Protein AF-A0A534QKQ9-F1 (afdb_monomer_lite)

Sequence (298 aa):
MGYVEAWFTVADTRFLVRFHDLRRNDETFIMARKPSPPASAGEEAFWDTLWGDAERDGDAIRSLEAAVTRNPHDGRSWFLLGMMHLYRFGRAGTGFRDASEFAKGEAAAASSALDAATPLLPDDTRIPGFRAAATYVDGVAHQDAPRIALGLQQLADAVPLNPLFNSFDFLGVVPPVAPPASPLMAQAVALVDGALTPPNVNCVTELPELCANAGMAPHNTEGALLLLRAPHRRADVLRSQQPPRGELALPRPGTGPRGDRRPARRPLSGRRPRRRSAHRRHGRRGVCLLPSQAVSGA

Foldseek 3Di:
DDWDWDWDDDDPFIWTDIADQFPDDDPPDTDGDDQDPLLLQLVVLLVCCVVVVDVSLVVNLVSLVVRCVVPVLPLVSLQSNLVSLVVVLVVQPLFLQRGDPSSLVSLVRSLVSLVSNPVSCVPPLLSLLSNLLSQLSNCNNVVPPVSVVSSVVSLVVSCVSQLQRSLLSLLVRDVSPDDCPDPSVVVSVVSNVVCCDPPNQVCCVVVVQVQNCNHDDHCNVVVVCVSVVDCVVVVVVVVVPPDPDDDDDDDDYDDDDDDDDDDYDDDDDDDDDDDDDDDDDDDDDDDDTDTDDDDDDD

pLDDT: mean 74.21, std 25.83, range [24.61, 98.81]

Radius of gyration: 25.18 Å; chains: 1; bounding box: 66×66×69 Å

Structure (mmCIF, N/CA/C/O backbone):
data_AF-A0A534QKQ9-F1
#
_entry.id   AF-A0A534QKQ9-F1
#
loop_
_atom_site.group_PDB
_atom_site.id
_atom_site.type_symbol
_atom_site.label_atom_id
_atom_site.label_alt_id
_atom_site.label_comp_id
_atom_site.label_asym_id
_atom_site.label_entity_id
_atom_site.label_seq_id
_atom_site.pdbx_PDB_ins_code
_atom_site.Cartn_x
_atom_site.Cartn_y
_atom_site.Cartn_z
_atom_site.occupancy
_atom_site.B_iso_or_equiv
_atom_site.auth_seq_id
_atom_site.auth_comp_id
_atom_site.auth_asym_id
_atom_site.auth_atom_id
_atom_site.pdbx_PDB_model_num
ATOM 1 N N . MET A 1 1 ? 17.363 -8.458 -1.024 1.00 51.66 1 MET A N 1
ATOM 2 C CA . MET A 1 1 ? 17.061 -8.013 -2.406 1.00 51.66 1 MET A CA 1
ATOM 3 C C . MET A 1 1 ? 17.539 -6.575 -2.583 1.00 51.66 1 MET A C 1
ATOM 5 O O . MET A 1 1 ? 17.455 -5.819 -1.628 1.00 51.66 1 MET A O 1
ATOM 9 N N . GLY A 1 2 ? 18.041 -6.189 -3.760 1.00 57.38 2 GLY A N 1
ATOM 10 C CA . GLY A 1 2 ? 18.372 -4.789 -4.062 1.00 57.38 2 GLY A CA 1
ATOM 11 C C . GLY A 1 2 ? 17.317 -4.159 -4.970 1.00 57.38 2 GLY A C 1
ATOM 12 O O . GLY A 1 2 ? 16.739 -4.843 -5.813 1.00 57.38 2 GLY A O 1
ATOM 13 N N . TYR A 1 3 ? 17.074 -2.867 -4.792 1.00 65.94 3 TYR A N 1
ATOM 14 C CA . TYR A 1 3 ? 16.344 -2.023 -5.730 1.00 65.94 3 TYR A CA 1
ATOM 15 C C . TYR A 1 3 ? 17.348 -1.064 -6.352 1.00 65.94 3 TYR A C 1
ATOM 17 O O . TYR A 1 3 ? 18.176 -0.502 -5.638 1.00 65.94 3 TYR A O 1
ATOM 25 N N . VAL A 1 4 ? 17.286 -0.884 -7.667 1.00 70.06 4 VAL A N 1
ATOM 26 C CA . VAL A 1 4 ? 18.054 0.166 -8.338 1.00 70.06 4 VAL A CA 1
ATOM 27 C C . VAL A 1 4 ? 17.076 1.025 -9.110 1.00 70.06 4 VAL A C 1
ATOM 29 O O . VAL A 1 4 ? 16.406 0.529 -10.011 1.00 70.06 4 VAL A O 1
ATOM 32 N N . GLU A 1 5 ? 17.033 2.306 -8.770 1.00 72.44 5 GLU A N 1
ATOM 33 C CA . GLU A 1 5 ? 16.454 3.348 -9.606 1.00 72.44 5 GLU A CA 1
ATOM 34 C C . GLU A 1 5 ? 17.589 4.227 -10.111 1.00 72.44 5 GLU A C 1
ATOM 36 O O . GLU A 1 5 ? 18.386 4.730 -9.320 1.00 72.44 5 GLU A O 1
ATOM 41 N N . ALA A 1 6 ? 17.688 4.380 -11.427 1.00 76.25 6 ALA A N 1
ATOM 42 C CA . ALA A 1 6 ? 18.723 5.193 -12.035 1.00 76.25 6 ALA A CA 1
ATOM 43 C C . ALA A 1 6 ? 18.160 6.004 -13.197 1.00 76.25 6 ALA A C 1
ATOM 45 O O . ALA A 1 6 ? 17.440 5.488 -14.057 1.00 76.25 6 ALA A O 1
ATOM 46 N N . TRP A 1 7 ? 18.555 7.273 -13.248 1.00 78.62 7 TRP A N 1
ATOM 47 C CA . TRP A 1 7 ? 18.418 8.076 -14.451 1.00 78.62 7 TRP A CA 1
ATOM 48 C C . TRP A 1 7 ? 19.562 7.754 -15.404 1.00 78.62 7 TRP A C 1
ATOM 50 O O . TRP A 1 7 ? 20.730 7.795 -15.023 1.00 78.62 7 TRP A O 1
ATOM 60 N N . PHE A 1 8 ? 19.226 7.467 -16.654 1.00 82.25 8 PHE A N 1
ATOM 61 C CA . PHE A 1 8 ? 20.192 7.212 -17.711 1.00 82.25 8 PHE A CA 1
ATOM 62 C C . PHE A 1 8 ? 19.792 7.990 -18.961 1.00 82.25 8 PHE A C 1
ATOM 64 O O . PHE A 1 8 ? 18.652 7.899 -19.407 1.00 82.25 8 PHE A O 1
ATOM 71 N N . THR A 1 9 ? 20.713 8.761 -19.530 1.00 86.19 9 THR A N 1
ATOM 72 C CA . THR A 1 9 ? 20.445 9.573 -20.724 1.00 86.19 9 THR A CA 1
ATOM 73 C C . THR A 1 9 ? 21.105 8.936 -21.940 1.00 86.19 9 THR A C 1
ATOM 75 O O . THR A 1 9 ? 22.306 8.671 -21.923 1.00 86.19 9 THR A O 1
ATOM 78 N N . VAL A 1 10 ? 20.333 8.720 -23.008 1.00 88.50 10 VAL A N 1
ATOM 79 C CA . VAL A 1 10 ? 20.857 8.324 -24.324 1.00 88.50 10 VAL A CA 1
ATOM 80 C C . VAL A 1 10 ? 20.485 9.405 -25.321 1.00 88.50 10 VAL A C 1
ATOM 82 O O . VAL A 1 10 ? 19.301 9.634 -25.561 1.00 88.50 10 VAL A O 1
ATOM 85 N N . ALA A 1 11 ? 21.499 10.045 -25.906 1.00 91.69 11 ALA A N 1
ATOM 86 C CA . ALA A 1 11 ? 21.327 11.234 -26.737 1.00 91.69 11 ALA A CA 1
ATOM 87 C C . ALA A 1 11 ? 20.535 12.329 -25.991 1.00 91.69 11 ALA A C 1
ATOM 89 O O . ALA A 1 11 ? 20.999 12.817 -24.965 1.00 91.69 11 ALA A O 1
ATOM 90 N N . ASP A 1 12 ? 19.360 12.702 -26.490 1.00 90.06 12 ASP A N 1
ATOM 91 C CA . ASP A 1 12 ? 18.463 13.717 -25.929 1.00 90.06 12 ASP A CA 1
ATOM 92 C C . ASP A 1 12 ? 17.358 13.134 -25.032 1.00 90.06 12 ASP A C 1
ATOM 94 O O . ASP A 1 12 ? 16.570 13.878 -24.449 1.00 90.06 12 ASP A O 1
ATOM 98 N N . THR A 1 13 ? 17.293 11.807 -24.890 1.00 82.56 13 THR A N 1
ATOM 99 C CA . THR A 1 13 ? 16.229 11.136 -24.141 1.00 82.56 13 THR A CA 1
ATOM 100 C C . THR A 1 13 ? 16.724 10.690 -22.771 1.00 82.56 13 THR A C 1
ATOM 102 O O . THR A 1 13 ? 17.672 9.907 -22.654 1.00 82.56 13 THR A O 1
ATOM 105 N N . ARG A 1 14 ? 16.043 11.152 -21.717 1.00 81.00 14 ARG A N 1
ATOM 106 C CA . ARG A 1 14 ? 16.274 10.715 -20.338 1.00 81.00 14 ARG A CA 1
ATOM 107 C C . ARG A 1 14 ? 15.339 9.556 -19.992 1.00 81.00 14 ARG A C 1
ATOM 109 O O . ARG A 1 14 ? 14.118 9.680 -20.080 1.00 81.00 14 ARG A O 1
ATOM 116 N N . PHE A 1 15 ? 15.932 8.448 -19.569 1.00 76.50 15 PHE A N 1
ATOM 117 C CA . PHE A 1 15 ? 15.245 7.235 -19.146 1.00 76.50 15 PHE A CA 1
ATOM 118 C C . PHE A 1 15 ? 15.317 7.086 -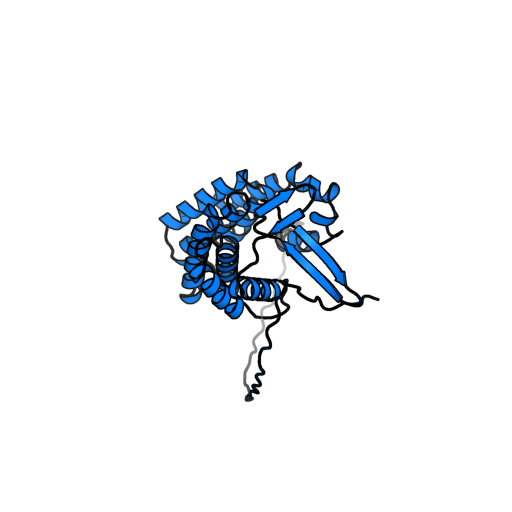17.634 1.00 76.50 15 PHE A C 1
ATOM 120 O O . PHE A 1 15 ? 16.381 7.277 -17.041 1.00 76.50 15 PHE A O 1
ATOM 127 N N . LEU A 1 16 ? 14.200 6.692 -17.030 1.00 73.56 16 LEU A N 1
ATOM 128 C CA . LEU A 1 16 ? 14.186 6.144 -15.679 1.00 73.56 16 LEU A CA 1
ATOM 129 C C . LEU A 1 16 ? 14.224 4.625 -15.777 1.00 73.56 16 LEU A C 1
ATOM 131 O O . LEU A 1 16 ? 13.315 4.015 -16.344 1.00 73.56 16 LEU A O 1
ATOM 135 N N . VAL A 1 17 ? 15.278 4.014 -15.246 1.00 75.88 17 VAL A N 1
ATOM 136 C CA . VAL A 1 17 ? 15.430 2.560 -15.221 1.00 75.88 17 VAL A CA 1
ATOM 137 C C . VAL A 1 17 ? 15.244 2.073 -13.795 1.00 75.88 17 VAL A C 1
ATOM 139 O O . VAL A 1 17 ? 15.895 2.566 -12.876 1.00 75.88 17 VAL A O 1
ATOM 142 N N . ARG A 1 18 ? 14.356 1.091 -13.627 1.00 73.94 18 ARG A N 1
ATOM 143 C CA . ARG A 1 18 ? 14.074 0.442 -12.348 1.00 73.94 18 ARG A CA 1
ATOM 144 C C . ARG A 1 18 ? 14.374 -1.043 -12.448 1.00 73.94 18 ARG A C 1
ATOM 146 O O . ARG A 1 18 ? 13.781 -1.748 -13.265 1.00 73.94 18 ARG A O 1
ATOM 153 N N . PHE A 1 19 ? 15.298 -1.514 -11.622 1.00 73.62 19 PHE A N 1
ATOM 154 C CA . PHE A 1 19 ? 15.593 -2.931 -11.478 1.00 73.62 19 PHE A CA 1
ATOM 155 C C . PHE A 1 19 ? 15.010 -3.444 -10.164 1.00 73.62 19 PHE A C 1
ATOM 157 O O . PHE A 1 19 ? 15.322 -2.945 -9.081 1.00 73.62 19 PHE A O 1
ATOM 164 N N . HIS A 1 20 ? 14.182 -4.475 -10.291 1.00 71.31 20 HIS A N 1
ATOM 165 C CA . HIS A 1 20 ? 13.577 -5.231 -9.201 1.00 71.31 20 HIS A CA 1
ATOM 166 C C . HIS A 1 20 ? 13.888 -6.723 -9.396 1.00 71.31 20 HIS A C 1
ATOM 168 O O . HIS A 1 20 ? 14.324 -7.120 -10.477 1.00 71.31 20 HIS A O 1
ATOM 174 N N . ASP A 1 21 ? 13.640 -7.557 -8.379 1.00 70.12 21 ASP A N 1
ATOM 175 C CA . ASP A 1 21 ? 13.830 -9.019 -8.453 1.00 70.12 21 ASP A CA 1
ATOM 176 C C . ASP A 1 21 ? 15.236 -9.398 -8.964 1.00 70.12 21 ASP A C 1
ATOM 178 O O . ASP A 1 21 ? 15.421 -10.060 -9.994 1.00 70.12 21 ASP A O 1
ATOM 182 N N . LEU A 1 22 ? 16.250 -8.879 -8.264 1.00 75.19 22 LEU A N 1
ATOM 183 C CA . LEU A 1 22 ? 17.652 -9.131 -8.574 1.00 75.19 22 LEU A CA 1
ATOM 184 C C . LEU A 1 22 ? 18.000 -10.597 -8.278 1.00 75.19 22 LEU A C 1
ATOM 186 O O . LEU A 1 22 ? 17.982 -11.042 -7.134 1.00 75.19 22 LEU A O 1
ATOM 190 N N . ARG A 1 23 ? 18.317 -11.342 -9.338 1.00 71.56 23 ARG A N 1
ATOM 191 C CA . ARG A 1 23 ? 18.657 -12.771 -9.353 1.00 71.56 23 ARG A CA 1
ATOM 192 C C . ARG A 1 23 ? 20.102 -13.035 -8.970 1.00 71.56 23 ARG A C 1
ATOM 194 O O . ARG A 1 23 ? 20.395 -14.038 -8.328 1.00 71.56 23 ARG A O 1
ATOM 201 N N . ARG A 1 24 ? 21.008 -12.187 -9.446 1.00 72.88 24 ARG A N 1
ATOM 202 C CA . ARG A 1 24 ? 22.439 -12.303 -9.186 1.00 72.88 24 ARG A CA 1
ATOM 203 C C . ARG A 1 24 ? 23.043 -10.912 -9.309 1.00 72.88 24 ARG A C 1
ATOM 205 O O . ARG A 1 24 ? 22.906 -10.282 -10.354 1.00 72.88 24 ARG A O 1
ATOM 212 N N . ASN A 1 25 ? 23.677 -10.468 -8.234 1.00 73.81 25 ASN A N 1
ATOM 213 C CA . ASN A 1 25 ? 24.448 -9.238 -8.191 1.00 73.81 25 ASN A CA 1
ATOM 214 C C . ASN A 1 25 ? 25.821 -9.602 -7.651 1.00 73.81 25 ASN A C 1
ATOM 216 O O . ASN A 1 25 ? 25.916 -10.106 -6.533 1.00 73.81 25 ASN A O 1
ATOM 220 N N . ASP A 1 26 ? 26.852 -9.364 -8.439 1.00 79.44 26 ASP A N 1
ATOM 221 C CA . ASP A 1 26 ? 28.227 -9.357 -7.958 1.00 79.44 26 ASP A CA 1
ATOM 222 C C . ASP A 1 26 ? 28.963 -8.151 -8.547 1.00 79.44 26 ASP A C 1
ATOM 224 O O . ASP A 1 26 ? 28.354 -7.286 -9.180 1.00 79.44 26 ASP A O 1
ATOM 228 N N . GLU A 1 27 ? 30.267 -8.070 -8.305 1.00 78.44 27 GLU A N 1
ATOM 229 C CA . GLU A 1 27 ? 31.130 -6.988 -8.784 1.00 78.44 27 GLU A CA 1
ATOM 230 C C . GLU A 1 27 ? 31.122 -6.791 -10.310 1.00 78.44 27 GLU A C 1
ATOM 232 O O . GLU A 1 27 ? 31.531 -5.734 -10.786 1.00 78.44 27 GLU A O 1
ATOM 237 N N . THR A 1 28 ? 30.648 -7.773 -11.085 1.00 77.12 28 THR A N 1
ATOM 238 C CA . THR A 1 28 ? 30.736 -7.761 -12.552 1.00 77.12 28 THR A CA 1
ATOM 239 C C . THR A 1 28 ? 29.398 -7.644 -13.277 1.00 77.12 28 THR A C 1
ATOM 241 O O . THR A 1 28 ? 29.377 -7.207 -14.429 1.00 77.12 28 THR A O 1
ATOM 244 N N . PHE A 1 29 ? 28.271 -7.995 -12.652 1.00 74.38 29 PHE A N 1
ATOM 245 C CA . PHE A 1 29 ? 26.954 -7.791 -13.259 1.00 74.38 29 PHE A CA 1
ATOM 246 C C . PHE A 1 29 ? 25.832 -7.665 -12.218 1.00 74.38 29 PHE A C 1
ATOM 248 O O . PHE A 1 29 ? 25.862 -8.237 -11.129 1.00 74.38 29 PHE A O 1
ATOM 255 N N . ILE A 1 30 ? 24.780 -6.955 -12.630 1.00 71.88 30 ILE A N 1
ATOM 256 C CA . ILE A 1 30 ? 23.479 -6.884 -11.961 1.00 71.88 30 ILE A CA 1
ATOM 257 C C . ILE A 1 30 ? 22.474 -7.567 -12.886 1.00 71.88 30 ILE A C 1
ATOM 259 O O . ILE A 1 30 ? 22.288 -7.149 -14.030 1.00 71.88 30 ILE A O 1
ATOM 263 N N . MET A 1 31 ? 21.830 -8.633 -12.415 1.00 74.62 31 MET A N 1
ATOM 264 C CA . MET A 1 31 ? 20.838 -9.376 -13.189 1.00 74.62 31 MET A CA 1
ATOM 265 C C . MET A 1 31 ? 19.479 -9.316 -12.504 1.00 74.62 31 MET A C 1
ATOM 267 O O . MET A 1 31 ? 19.264 -9.969 -11.490 1.00 74.62 31 MET A O 1
ATOM 271 N N . ALA A 1 32 ? 18.540 -8.586 -13.100 1.00 78.00 32 ALA A N 1
ATOM 272 C CA . ALA A 1 32 ? 17.132 -8.579 -12.710 1.00 78.00 32 ALA A CA 1
ATOM 273 C C . ALA A 1 32 ? 16.329 -9.614 -13.506 1.00 78.00 32 ALA A C 1
ATOM 275 O O . ALA A 1 32 ? 16.611 -9.865 -14.685 1.00 78.00 32 ALA A O 1
ATOM 276 N N . ARG A 1 33 ? 15.271 -10.173 -12.912 1.00 77.94 33 ARG A N 1
ATOM 277 C CA . ARG A 1 33 ? 14.262 -10.879 -13.706 1.00 77.94 33 ARG A CA 1
ATOM 278 C C . ARG A 1 33 ? 13.568 -9.870 -14.618 1.00 77.94 33 ARG A C 1
ATOM 280 O O . ARG A 1 33 ? 13.060 -8.849 -14.172 1.00 77.94 33 ARG A O 1
ATOM 287 N N . LYS A 1 34 ? 13.479 -10.195 -15.908 1.00 82.56 34 LYS A N 1
ATOM 288 C CA . LYS A 1 34 ? 12.656 -9.421 -16.836 1.00 82.56 34 LYS A CA 1
ATOM 289 C C . LYS A 1 34 ? 11.172 -9.561 -16.452 1.00 82.56 34 LYS A C 1
ATOM 291 O O . LYS A 1 34 ? 10.678 -10.695 -16.470 1.00 82.56 34 LYS A O 1
ATOM 296 N N . PRO A 1 35 ? 10.451 -8.459 -16.177 1.00 85.81 35 PRO A N 1
ATOM 297 C CA . PRO A 1 35 ? 9.018 -8.523 -15.935 1.00 85.81 35 PRO A CA 1
ATOM 298 C C . PRO A 1 35 ? 8.281 -9.072 -17.159 1.00 85.81 35 PRO A C 1
ATOM 300 O O . PRO A 1 35 ? 8.716 -8.929 -18.310 1.00 85.81 35 PRO A O 1
ATOM 303 N N . SER A 1 36 ? 7.149 -9.730 -16.922 1.00 92.75 36 SER A N 1
ATOM 304 C CA . SER A 1 36 ? 6.279 -10.141 -18.022 1.00 92.75 36 SER A CA 1
ATOM 305 C C . SER A 1 36 ? 5.697 -8.903 -18.734 1.00 92.75 36 SER A C 1
ATOM 307 O O . SER A 1 36 ? 5.546 -7.862 -18.099 1.00 92.75 36 SER A O 1
ATOM 309 N N . PRO A 1 37 ? 5.320 -8.980 -20.027 1.00 95.00 37 PRO A N 1
ATOM 310 C CA . PRO A 1 37 ? 4.662 -7.860 -20.700 1.00 95.00 37 PRO A CA 1
ATOM 311 C C . PRO A 1 37 ? 3.459 -7.255 -19.942 1.00 95.00 37 PRO A C 1
ATOM 313 O O . PRO A 1 37 ? 3.384 -6.029 -19.894 1.00 95.00 37 PRO A O 1
ATOM 316 N N . PRO A 1 38 ? 2.540 -8.043 -19.334 1.00 97.56 38 PRO A N 1
ATOM 317 C CA . PRO A 1 38 ? 1.476 -7.466 -18.512 1.00 97.56 38 PRO A CA 1
ATOM 318 C C . PRO A 1 38 ? 1.990 -6.824 -17.214 1.00 97.56 38 PRO A C 1
ATOM 320 O O . PRO A 1 38 ? 1.476 -5.776 -16.843 1.00 97.56 38 PRO A O 1
ATOM 323 N N . ALA A 1 39 ? 3.031 -7.373 -16.572 1.00 95.44 39 ALA A N 1
ATOM 324 C CA . ALA A 1 39 ? 3.634 -6.751 -15.387 1.00 95.44 39 ALA A CA 1
ATOM 325 C C . ALA A 1 39 ? 4.221 -5.370 -15.719 1.00 95.44 39 ALA A C 1
ATOM 327 O O . ALA A 1 39 ? 3.912 -4.393 -15.046 1.00 95.44 39 ALA A O 1
ATOM 328 N N . SER A 1 40 ? 4.987 -5.265 -16.812 1.00 93.31 40 SER A N 1
ATOM 329 C CA . SER A 1 40 ? 5.538 -3.985 -17.277 1.00 93.31 40 SER A CA 1
ATOM 330 C C . SER A 1 40 ? 4.452 -2.960 -17.605 1.00 93.31 40 SER A C 1
ATOM 332 O O . SER A 1 40 ? 4.558 -1.810 -17.197 1.00 93.31 40 SER A O 1
ATOM 334 N N . ALA A 1 41 ? 3.400 -3.371 -18.322 1.00 96.00 41 ALA A N 1
ATOM 335 C CA . ALA A 1 41 ? 2.295 -2.477 -18.672 1.00 96.00 41 ALA A CA 1
ATOM 336 C C . ALA A 1 41 ? 1.489 -2.030 -17.440 1.00 96.00 41 ALA A C 1
ATOM 338 O O . ALA A 1 41 ? 1.024 -0.893 -17.384 1.00 96.00 41 ALA A O 1
ATOM 339 N N . GLY A 1 42 ? 1.326 -2.923 -16.461 1.00 96.88 42 GLY A N 1
ATOM 340 C CA . GLY A 1 42 ? 0.656 -2.632 -15.200 1.00 96.88 42 GLY A CA 1
ATOM 341 C C . GLY A 1 42 ? 1.430 -1.646 -14.333 1.00 96.88 42 GLY A C 1
ATOM 342 O O . GLY A 1 42 ? 0.838 -0.707 -13.813 1.00 96.88 42 GLY A O 1
ATOM 343 N N . GLU A 1 43 ? 2.748 -1.820 -14.223 1.00 93.75 43 GLU A N 1
ATOM 344 C CA . GLU A 1 43 ? 3.612 -0.904 -13.474 1.00 93.75 43 GLU A CA 1
ATOM 345 C C . GLU A 1 43 ? 3.696 0.483 -14.123 1.00 93.75 43 GLU A C 1
ATOM 347 O O . GLU A 1 43 ? 3.621 1.488 -13.424 1.00 93.75 43 GLU A O 1
ATOM 352 N N . GLU A 1 44 ? 3.788 0.563 -15.449 1.00 91.31 44 GLU A N 1
ATOM 353 C CA . GLU A 1 44 ? 3.727 1.843 -16.164 1.00 91.31 44 GLU A CA 1
ATOM 354 C C . GLU A 1 44 ? 2.415 2.589 -15.864 1.00 91.31 44 GLU A C 1
ATOM 356 O O . GLU A 1 44 ? 2.435 3.727 -15.407 1.00 91.31 44 GLU A O 1
ATOM 361 N N . ALA A 1 45 ? 1.269 1.921 -16.036 1.00 95.12 45 ALA A N 1
ATOM 362 C CA . ALA A 1 45 ? -0.039 2.515 -15.764 1.00 95.12 45 ALA A CA 1
ATOM 363 C C . ALA A 1 45 ? -0.232 2.899 -14.283 1.00 95.12 45 ALA A C 1
ATOM 365 O O . ALA A 1 45 ? -0.911 3.886 -13.990 1.00 95.12 45 ALA A O 1
ATOM 366 N N . PHE A 1 46 ? 0.360 2.136 -13.357 1.00 94.12 46 PHE A N 1
ATOM 367 C CA . PHE A 1 46 ? 0.388 2.461 -11.930 1.00 94.12 46 PHE A CA 1
ATOM 368 C C . PHE A 1 46 ? 1.071 3.812 -11.690 1.00 94.12 46 PHE A C 1
ATOM 370 O O . PHE A 1 46 ? 0.492 4.683 -11.041 1.00 94.12 46 PHE A O 1
ATOM 377 N N . TRP A 1 47 ? 2.276 4.006 -12.234 1.00 87.25 47 TRP A N 1
ATOM 378 C CA . TRP A 1 47 ? 3.047 5.231 -12.013 1.00 87.25 47 TRP A CA 1
ATOM 379 C C . TRP A 1 47 ? 2.411 6.447 -12.685 1.00 87.25 47 TRP A C 1
ATOM 381 O O . TRP A 1 47 ? 2.271 7.472 -12.024 1.00 87.25 47 TRP A O 1
ATOM 391 N N . ASP A 1 48 ? 1.924 6.307 -13.922 1.00 87.06 48 ASP A N 1
ATOM 392 C CA . ASP A 1 48 ? 1.175 7.372 -14.606 1.00 87.06 48 ASP A CA 1
ATOM 393 C C . ASP A 1 48 ? -0.035 7.836 -13.780 1.00 87.06 48 ASP A C 1
ATOM 395 O O . ASP A 1 48 ? -0.345 9.026 -13.713 1.00 87.06 48 ASP A O 1
ATOM 399 N N . THR A 1 49 ? -0.718 6.891 -13.123 1.00 86.88 49 THR A N 1
ATOM 400 C CA . THR A 1 49 ? -1.861 7.199 -12.255 1.00 86.88 49 THR A CA 1
ATOM 401 C C . THR A 1 49 ? -1.426 7.909 -10.980 1.00 86.88 49 THR A C 1
ATOM 403 O O . THR A 1 49 ? -2.062 8.879 -10.567 1.00 86.88 49 THR A O 1
ATOM 406 N N . LEU A 1 50 ? -0.356 7.433 -10.342 1.00 84.62 50 LEU A N 1
ATOM 407 C CA . LEU A 1 50 ? 0.104 7.966 -9.063 1.00 84.62 50 LEU A CA 1
ATOM 408 C C . LEU A 1 50 ? 0.696 9.375 -9.196 1.00 84.62 50 LEU A C 1
ATOM 410 O O . LEU A 1 50 ? 0.467 10.211 -8.324 1.00 84.62 50 LEU A O 1
ATOM 414 N N . TRP A 1 51 ? 1.419 9.650 -10.282 1.00 81.56 51 TRP A N 1
ATOM 415 C CA . TRP A 1 51 ? 1.947 10.985 -10.580 1.00 81.56 51 TRP A CA 1
ATOM 416 C C . TRP A 1 51 ? 0.883 11.955 -11.099 1.00 81.56 51 TRP A C 1
ATOM 418 O O . TRP A 1 51 ? 1.102 13.164 -11.103 1.00 81.56 51 TRP A O 1
ATOM 428 N N . GLY A 1 52 ? -0.294 11.447 -11.472 1.00 81.69 52 GLY A N 1
ATOM 429 C CA . GLY A 1 52 ? -1.364 12.258 -12.044 1.00 81.69 52 GLY A CA 1
ATOM 430 C C . GLY A 1 52 ? -1.135 12.617 -13.514 1.00 81.69 52 GLY A C 1
ATOM 431 O O . GLY A 1 52 ? -1.827 13.493 -14.030 1.00 81.69 52 GLY A O 1
ATOM 432 N N . ASP A 1 53 ? -0.215 11.927 -14.190 1.00 81.06 53 ASP A N 1
ATOM 433 C CA . ASP A 1 53 ? 0.069 12.105 -15.615 1.00 81.06 53 ASP A CA 1
ATOM 434 C C . ASP A 1 53 ? -1.100 11.606 -16.482 1.00 81.06 53 ASP A C 1
ATOM 436 O O . ASP A 1 53 ? -1.411 12.191 -17.523 1.00 81.06 53 ASP A O 1
ATOM 440 N N . ALA A 1 54 ? -1.787 10.540 -16.046 1.00 88.06 54 ALA A N 1
ATOM 441 C CA . ALA A 1 54 ? -2.992 10.028 -16.697 1.00 88.06 54 ALA A CA 1
ATOM 442 C C . ALA A 1 54 ? -3.891 9.209 -15.748 1.00 88.06 54 ALA A C 1
ATOM 444 O O . ALA A 1 54 ? -3.410 8.477 -14.890 1.00 88.06 54 ALA A O 1
ATOM 445 N N . GLU A 1 55 ? -5.216 9.243 -15.945 1.00 92.56 55 GLU A N 1
ATOM 446 C CA . GLU A 1 55 ? -6.159 8.361 -15.231 1.00 92.56 55 GLU A CA 1
ATOM 447 C C . GLU A 1 55 ? -6.126 6.939 -15.830 1.00 92.56 55 GLU A C 1
ATOM 449 O O . GLU A 1 55 ? -6.920 6.595 -16.710 1.00 92.56 55 GLU A O 1
ATOM 454 N N . ARG A 1 56 ? -5.159 6.118 -15.392 1.00 96.88 56 ARG A N 1
ATOM 455 C CA . ARG A 1 56 ? -4.909 4.754 -15.902 1.00 96.88 56 ARG A CA 1
ATOM 456 C C . ARG A 1 56 ? -5.119 3.660 -14.849 1.00 96.88 56 ARG A C 1
ATOM 458 O O . ARG A 1 56 ? -4.673 2.529 -15.040 1.00 96.88 56 ARG A O 1
ATOM 465 N N . ASP A 1 57 ? -5.860 3.938 -13.780 1.00 95.44 57 ASP A N 1
ATOM 466 C CA . ASP A 1 57 ? -6.090 3.011 -12.664 1.00 95.44 57 ASP A CA 1
ATOM 467 C C . ASP A 1 57 ? -6.691 1.670 -13.118 1.00 95.44 57 ASP A C 1
ATOM 469 O O . ASP A 1 57 ? -6.227 0.595 -12.733 1.00 95.44 57 ASP A O 1
ATOM 473 N N . GLY A 1 58 ? -7.687 1.717 -14.007 1.00 97.69 58 GLY A N 1
ATOM 474 C CA . GLY A 1 58 ? -8.302 0.512 -14.558 1.00 97.69 58 GLY A CA 1
ATOM 475 C C . GLY A 1 58 ? -7.378 -0.267 -15.499 1.00 97.69 58 GLY A C 1
ATOM 476 O O . GLY A 1 58 ? -7.513 -1.485 -15.612 1.00 97.69 58 GLY A O 1
ATOM 477 N N . ASP A 1 59 ? -6.464 0.410 -16.199 1.00 98.19 59 ASP A N 1
ATOM 478 C CA . ASP A 1 59 ? -5.477 -0.233 -17.076 1.00 98.19 59 ASP A CA 1
ATOM 479 C C . ASP A 1 59 ? -4.396 -0.943 -16.256 1.00 98.19 59 ASP A C 1
ATOM 481 O O . ASP A 1 59 ? -3.998 -2.059 -16.611 1.00 98.19 59 ASP A O 1
ATOM 485 N N . ALA A 1 60 ? -3.977 -0.318 -15.150 1.00 98.06 60 ALA A N 1
ATOM 486 C CA . ALA A 1 60 ? -3.054 -0.890 -14.182 1.00 98.06 60 ALA A CA 1
ATOM 487 C C . ALA A 1 60 ? -3.622 -2.191 -13.607 1.00 98.06 60 ALA A C 1
ATOM 489 O O . ALA A 1 60 ? -3.000 -3.238 -13.774 1.00 98.06 60 ALA A O 1
ATOM 490 N N . ILE A 1 61 ? -4.840 -2.162 -13.049 1.00 98.69 61 ILE A N 1
ATOM 491 C CA . ILE A 1 61 ? -5.487 -3.350 -12.461 1.00 98.69 61 ILE A CA 1
ATOM 492 C C . ILE A 1 61 ? -5.581 -4.493 -13.472 1.00 98.69 61 ILE A C 1
ATOM 494 O O . ILE A 1 61 ? -5.041 -5.565 -13.217 1.00 98.69 61 ILE A O 1
ATOM 498 N N . ARG A 1 62 ? -6.162 -4.264 -14.660 1.00 98.75 62 ARG A N 1
ATOM 499 C CA . ARG A 1 62 ? -6.324 -5.338 -15.662 1.00 98.75 62 ARG A CA 1
ATOM 500 C C . ARG A 1 62 ? -4.994 -5.964 -16.082 1.00 98.75 62 ARG A C 1
ATOM 502 O O . ARG A 1 62 ? -4.921 -7.162 -16.353 1.00 98.75 62 ARG A O 1
ATOM 509 N N . SER A 1 63 ? -3.944 -5.152 -16.191 1.00 98.69 63 SER A N 1
ATOM 510 C CA . SER A 1 63 ? -2.619 -5.638 -16.584 1.00 98.69 63 SER A CA 1
ATOM 511 C C . SER A 1 63 ? -1.943 -6.398 -15.440 1.00 98.69 63 SER A C 1
ATOM 513 O O . SER A 1 63 ? -1.365 -7.457 -15.674 1.00 98.69 63 SER A O 1
ATOM 515 N N . LEU A 1 64 ? -2.064 -5.913 -14.204 1.00 98.62 64 LEU A N 1
ATOM 516 C CA . LEU A 1 64 ? -1.507 -6.558 -13.015 1.00 98.62 64 LEU A CA 1
ATOM 517 C C . LEU A 1 64 ? -2.227 -7.875 -12.688 1.00 98.62 64 LEU A C 1
ATOM 519 O O . LEU A 1 64 ? -1.559 -8.867 -12.417 1.00 98.62 64 LEU A O 1
ATOM 523 N N . GLU A 1 65 ? -3.552 -7.945 -12.838 1.00 98.75 65 GLU A N 1
ATOM 524 C CA . GLU A 1 65 ? -4.332 -9.192 -12.755 1.00 98.75 65 GLU A CA 1
ATOM 525 C C . GLU A 1 65 ? -3.834 -10.236 -13.765 1.00 98.75 65 GLU A C 1
ATOM 527 O O . GLU A 1 65 ? -3.603 -11.401 -13.425 1.00 98.75 65 GLU A O 1
ATOM 532 N N . ALA A 1 66 ? -3.602 -9.822 -15.016 1.00 98.62 66 ALA A N 1
ATOM 533 C CA . ALA A 1 66 ? -3.042 -10.702 -16.038 1.00 98.62 66 ALA A CA 1
ATOM 534 C C . ALA A 1 66 ? -1.609 -11.152 -15.696 1.00 98.62 66 ALA A C 1
ATOM 536 O O . ALA A 1 66 ? -1.224 -12.281 -16.018 1.00 98.62 66 ALA A O 1
ATOM 537 N N . ALA A 1 67 ? -0.818 -10.296 -15.042 1.00 98.00 67 ALA A N 1
ATOM 538 C CA . ALA A 1 67 ? 0.531 -10.623 -14.595 1.00 98.00 67 ALA A CA 1
ATOM 539 C C . ALA A 1 67 ? 0.523 -11.684 -13.487 1.00 98.00 67 ALA A C 1
ATOM 541 O O . ALA A 1 67 ? 1.184 -12.713 -13.643 1.00 98.00 67 ALA A O 1
ATOM 542 N N . VAL A 1 68 ? -0.269 -11.488 -12.427 1.00 97.94 68 VAL A N 1
ATOM 543 C CA . VAL A 1 68 ? -0.345 -12.428 -11.295 1.00 97.94 68 VAL A CA 1
ATOM 544 C C . VAL A 1 68 ? -1.049 -13.732 -11.665 1.00 97.94 68 VAL A C 1
ATOM 546 O O . VAL A 1 68 ? -0.666 -14.793 -11.187 1.00 97.94 68 VAL A O 1
ATOM 549 N N . THR A 1 69 ? -1.997 -13.699 -12.608 1.00 98.19 69 THR A N 1
ATOM 550 C CA . THR A 1 69 ? -2.592 -14.920 -13.181 1.00 98.19 69 THR A CA 1
ATOM 551 C C . THR A 1 69 ? -1.543 -15.743 -13.929 1.00 98.19 69 THR A C 1
ATOM 553 O O . THR A 1 69 ? -1.513 -16.969 -13.839 1.00 98.19 69 THR A O 1
ATOM 556 N N . ARG A 1 70 ? -0.657 -15.080 -14.685 1.00 97.00 70 ARG A N 1
ATOM 557 C CA . ARG A 1 70 ? 0.404 -15.751 -15.446 1.00 97.00 70 ARG A CA 1
ATOM 558 C C . ARG A 1 70 ? 1.536 -16.251 -14.551 1.00 97.00 70 ARG A C 1
ATOM 560 O O . ARG A 1 70 ? 2.136 -17.280 -14.852 1.00 97.00 70 ARG A O 1
ATOM 567 N N . ASN A 1 71 ? 1.873 -15.496 -13.514 1.00 95.25 71 ASN A N 1
ATOM 568 C CA . ASN A 1 71 ? 2.903 -15.840 -12.548 1.00 95.25 71 ASN A CA 1
ATOM 569 C C . ASN A 1 71 ? 2.429 -15.482 -11.131 1.00 95.25 71 ASN A C 1
ATOM 571 O O . ASN A 1 71 ? 2.696 -14.372 -10.670 1.00 95.25 71 ASN A O 1
ATOM 575 N N . PRO A 1 72 ? 1.802 -16.427 -10.410 1.00 96.88 72 PRO A N 1
ATOM 576 C CA . PRO A 1 72 ? 1.334 -16.190 -9.044 1.00 96.88 72 PRO A CA 1
ATOM 577 C C . PRO A 1 72 ? 2.447 -15.860 -8.040 1.00 96.88 72 PRO A C 1
ATOM 579 O O . PRO A 1 72 ? 2.150 -15.367 -6.959 1.00 96.88 72 PRO A O 1
ATOM 582 N N . HIS A 1 73 ? 3.718 -16.094 -8.390 1.00 93.75 73 HIS A N 1
ATOM 583 C CA . HIS A 1 73 ? 4.885 -15.744 -7.574 1.00 93.75 73 HIS A CA 1
ATOM 584 C C . HIS A 1 73 ? 5.480 -14.364 -7.910 1.00 93.75 73 HIS A C 1
ATOM 586 O O . HIS A 1 73 ? 6.577 -14.037 -7.462 1.00 93.75 73 HIS A O 1
ATOM 592 N N . ASP A 1 74 ? 4.802 -13.551 -8.725 1.00 93.69 74 ASP A N 1
ATOM 593 C CA . ASP A 1 74 ? 5.194 -12.166 -8.999 1.00 93.69 74 ASP A CA 1
ATOM 594 C C . ASP A 1 74 ? 4.756 -11.247 -7.846 1.00 93.69 74 ASP A C 1
ATOM 596 O O . ASP A 1 74 ? 3.714 -10.591 -7.900 1.00 93.69 74 ASP A O 1
ATOM 600 N N . GLY A 1 75 ? 5.548 -11.228 -6.770 1.00 93.69 75 GLY A N 1
ATOM 601 C CA . GLY A 1 75 ? 5.233 -10.453 -5.567 1.00 93.69 75 GLY A CA 1
ATOM 602 C C . GLY A 1 75 ? 5.066 -8.957 -5.836 1.00 93.69 75 GLY A C 1
ATOM 603 O O . GLY A 1 75 ? 4.187 -8.320 -5.260 1.00 93.69 75 GLY A O 1
ATOM 604 N N . ARG A 1 76 ? 5.861 -8.392 -6.754 1.00 93.31 76 ARG A N 1
ATOM 605 C CA . ARG A 1 76 ? 5.780 -6.973 -7.136 1.00 93.31 76 ARG A CA 1
ATOM 606 C C . ARG A 1 76 ? 4.447 -6.660 -7.809 1.00 93.31 76 ARG A C 1
ATOM 608 O O . ARG A 1 76 ? 3.834 -5.650 -7.475 1.00 93.31 76 ARG A O 1
ATOM 615 N N . SER A 1 77 ? 3.987 -7.522 -8.714 1.00 96.56 77 SER A N 1
ATOM 616 C CA . SER A 1 77 ? 2.688 -7.347 -9.368 1.00 96.56 77 SER A CA 1
ATOM 617 C C . SER A 1 77 ? 1.531 -7.473 -8.376 1.00 96.56 77 SER A C 1
ATOM 619 O O . SER A 1 77 ? 0.612 -6.660 -8.434 1.00 96.56 77 SER A O 1
ATOM 621 N N . TRP A 1 78 ? 1.601 -8.413 -7.425 1.00 98.25 78 TRP A N 1
ATOM 622 C CA . TRP A 1 78 ? 0.630 -8.498 -6.325 1.00 98.25 78 TRP A CA 1
ATOM 623 C C . TRP A 1 78 ? 0.604 -7.230 -5.472 1.00 98.25 78 TRP A C 1
ATOM 625 O O . TRP A 1 78 ? -0.466 -6.696 -5.190 1.00 98.25 78 TRP A O 1
ATOM 635 N N . PHE A 1 79 ? 1.781 -6.716 -5.109 1.00 97.06 79 PHE A N 1
ATOM 636 C CA . PHE A 1 79 ? 1.899 -5.487 -4.334 1.00 97.06 79 PHE A CA 1
ATOM 637 C C . PHE A 1 79 ? 1.257 -4.302 -5.065 1.00 97.06 79 PHE A C 1
ATOM 639 O O . PHE A 1 79 ? 0.376 -3.644 -4.518 1.00 97.06 79 PHE A O 1
ATOM 646 N N . LEU A 1 80 ? 1.648 -4.056 -6.320 1.00 96.69 80 LEU A N 1
ATOM 647 C CA . LEU A 1 80 ? 1.106 -2.949 -7.112 1.00 96.69 80 LEU A CA 1
ATOM 648 C C . LEU A 1 80 ? -0.403 -3.089 -7.346 1.00 96.69 80 LEU A C 1
ATOM 650 O O . LEU A 1 80 ? -1.112 -2.084 -7.341 1.00 96.69 80 LEU A O 1
ATOM 654 N N . LEU A 1 81 ? -0.903 -4.318 -7.508 1.00 98.69 81 LEU A N 1
ATOM 655 C CA . LEU A 1 81 ? -2.334 -4.583 -7.640 1.00 98.69 81 LEU A CA 1
ATOM 656 C C . LEU A 1 81 ? -3.081 -4.148 -6.376 1.00 98.69 81 LEU A C 1
ATOM 658 O O . LEU A 1 81 ? -4.050 -3.394 -6.460 1.00 98.69 81 LEU A O 1
ATOM 662 N N . GLY A 1 82 ? -2.588 -4.550 -5.203 1.00 98.31 82 GLY A N 1
ATOM 663 C CA . GLY A 1 82 ? -3.174 -4.146 -3.929 1.00 98.31 82 GLY A CA 1
ATOM 664 C C . GLY A 1 82 ? -3.132 -2.634 -3.700 1.00 98.31 82 GLY A C 1
ATOM 665 O O . GLY A 1 82 ? -4.128 -2.044 -3.280 1.00 98.31 82 GLY A O 1
ATOM 666 N N . MET A 1 83 ? -2.027 -1.984 -4.073 1.00 97.75 83 MET A N 1
ATOM 667 C CA . MET A 1 83 ? -1.905 -0.525 -4.008 1.00 97.75 83 MET A CA 1
ATOM 668 C C . MET A 1 83 ? -2.913 0.197 -4.914 1.00 97.75 83 MET A C 1
ATOM 670 O O . MET A 1 83 ? -3.482 1.210 -4.506 1.00 97.75 83 MET A O 1
ATOM 674 N N . MET A 1 84 ? -3.189 -0.319 -6.117 1.00 98.12 84 MET A N 1
ATOM 675 C CA . MET A 1 84 ? -4.198 0.275 -7.004 1.00 98.12 84 MET A CA 1
ATOM 676 C C . MET A 1 84 ? -5.620 0.157 -6.462 1.00 98.12 84 MET A C 1
ATOM 678 O O . MET A 1 84 ? -6.417 1.088 -6.605 1.00 98.12 84 MET A O 1
ATOM 682 N N . HIS A 1 85 ? -5.934 -0.963 -5.820 1.00 98.38 85 HIS A N 1
ATOM 683 C CA . HIS A 1 85 ? -7.217 -1.145 -5.158 1.00 98.38 85 HIS A CA 1
ATOM 684 C C . HIS A 1 85 ? -7.375 -0.190 -3.958 1.00 98.38 85 HIS A C 1
ATOM 686 O O . HIS A 1 85 ? -8.409 0.468 -3.830 1.00 98.38 85 HIS A O 1
ATOM 692 N N . LEU A 1 86 ? -6.325 0.015 -3.147 1.00 95.38 86 LEU A N 1
ATOM 693 C CA . LEU A 1 86 ? -6.325 1.051 -2.099 1.00 95.38 86 LEU A CA 1
ATOM 694 C C . LEU A 1 86 ? -6.518 2.462 -2.671 1.00 95.38 86 LEU A C 1
ATOM 696 O O . LEU A 1 86 ? -7.290 3.253 -2.125 1.00 95.38 86 LEU A O 1
ATOM 700 N N . TYR A 1 87 ? -5.855 2.777 -3.786 1.00 94.38 87 TYR A N 1
ATOM 701 C CA . TYR A 1 87 ? -6.023 4.057 -4.476 1.00 94.38 87 TYR A CA 1
ATOM 702 C C . TYR A 1 87 ? -7.487 4.290 -4.883 1.00 94.38 87 TYR A C 1
ATOM 704 O O . TYR A 1 87 ? -8.052 5.356 -4.617 1.00 94.38 87 TYR A O 1
ATOM 712 N N . ARG A 1 88 ? -8.139 3.285 -5.481 1.00 95.06 88 ARG A N 1
ATOM 713 C CA . ARG A 1 88 ? -9.552 3.370 -5.876 1.00 95.06 88 ARG A CA 1
ATOM 714 C C . ARG A 1 88 ? -10.501 3.463 -4.694 1.00 95.06 88 ARG A C 1
ATOM 716 O O . ARG A 1 88 ? -11.450 4.245 -4.760 1.00 95.06 88 ARG A O 1
ATOM 723 N N . PHE A 1 89 ? -10.225 2.734 -3.614 1.00 93.88 89 PHE A N 1
ATOM 724 C CA . PHE A 1 89 ? -10.952 2.884 -2.356 1.00 93.88 89 PHE A CA 1
ATOM 725 C C . PHE A 1 89 ? -10.891 4.337 -1.859 1.00 93.88 89 PHE A C 1
ATOM 727 O O . PHE A 1 89 ? -11.932 4.956 -1.634 1.00 93.88 89 PHE A O 1
ATOM 734 N N . GLY A 1 90 ? -9.690 4.919 -1.770 1.00 89.69 90 GLY A N 1
ATOM 735 C CA . GLY A 1 90 ? -9.502 6.306 -1.330 1.00 89.69 90 GLY A CA 1
ATOM 736 C C . GLY A 1 90 ? -10.212 7.329 -2.226 1.00 89.69 90 GLY A C 1
ATOM 737 O O . GLY A 1 90 ? -10.774 8.309 -1.736 1.00 89.69 90 GLY A O 1
ATOM 738 N N . ARG A 1 91 ? -10.257 7.075 -3.540 1.00 89.50 91 ARG A N 1
ATOM 739 C CA . ARG A 1 91 ? -10.949 7.916 -4.533 1.00 89.50 91 ARG A CA 1
ATOM 740 C C . ARG A 1 91 ? -12.474 7.822 -4.483 1.00 89.50 91 ARG A C 1
ATOM 742 O O . ARG A 1 91 ? -13.134 8.750 -4.944 1.00 89.50 91 ARG A O 1
ATOM 749 N N . ALA A 1 92 ? -13.046 6.747 -3.940 1.00 88.00 92 ALA A N 1
ATOM 750 C CA . ALA A 1 92 ? -14.498 6.558 -3.910 1.00 88.00 92 ALA A CA 1
ATOM 751 C C . ALA A 1 92 ? -15.228 7.600 -3.036 1.00 88.00 92 ALA A C 1
ATOM 753 O O . ALA A 1 92 ? -16.412 7.853 -3.248 1.00 88.00 92 ALA A O 1
ATOM 754 N N . GLY A 1 93 ? -14.532 8.240 -2.085 1.00 73.75 93 GLY A N 1
ATOM 755 C CA . GLY A 1 93 ? -14.995 9.460 -1.409 1.00 73.75 93 GLY A CA 1
ATOM 756 C C . GLY A 1 93 ? -16.145 9.293 -0.405 1.00 73.75 93 GLY A C 1
ATOM 757 O O . GLY A 1 93 ? -16.666 10.293 0.081 1.00 73.75 93 GLY A O 1
ATOM 758 N N . THR A 1 94 ? -16.545 8.065 -0.068 1.00 66.44 94 THR A N 1
ATOM 759 C CA . THR A 1 94 ? -17.712 7.787 0.794 1.00 66.44 94 THR A CA 1
ATOM 760 C C . THR A 1 94 ? -17.398 7.714 2.294 1.00 66.44 94 THR A C 1
ATOM 762 O O . THR A 1 94 ? -18.287 7.451 3.093 1.00 66.44 94 THR A O 1
ATOM 765 N N . GLY A 1 95 ? -16.146 7.951 2.701 1.00 78.06 95 GLY A N 1
ATOM 766 C CA . GLY A 1 95 ? -15.691 7.661 4.064 1.00 78.06 95 GLY A CA 1
ATOM 767 C C . GLY A 1 95 ? -15.566 6.153 4.317 1.00 78.06 95 GLY A C 1
ATOM 768 O O . GLY A 1 95 ? -16.075 5.333 3.555 1.00 78.06 95 GLY A O 1
ATOM 769 N N . PHE A 1 96 ? -14.837 5.775 5.369 1.00 87.12 96 PHE A N 1
ATOM 770 C CA . PHE A 1 96 ? -14.468 4.370 5.586 1.00 87.12 96 PHE A CA 1
ATOM 771 C C . PHE A 1 96 ? -15.645 3.554 6.138 1.00 87.12 96 PHE A C 1
ATOM 773 O O . PHE A 1 96 ? -15.848 2.424 5.719 1.00 87.12 96 PHE A O 1
ATOM 780 N N . ARG A 1 97 ? -16.437 4.122 7.061 1.00 89.50 97 ARG A N 1
ATOM 781 C CA . ARG A 1 97 ? -17.565 3.429 7.721 1.00 89.50 97 ARG A CA 1
ATOM 782 C C . ARG A 1 97 ? -18.820 3.320 6.851 1.00 89.50 97 ARG A C 1
ATOM 784 O O . ARG A 1 97 ? -19.584 2.376 7.020 1.00 89.50 97 ARG A O 1
ATOM 791 N N . ASP A 1 98 ? -18.995 4.268 5.934 1.00 89.81 98 ASP A N 1
ATOM 792 C CA . ASP A 1 98 ? -20.144 4.371 5.027 1.00 89.81 98 ASP A CA 1
ATOM 793 C C . ASP A 1 98 ? -19.731 4.040 3.580 1.00 89.81 98 ASP A C 1
ATOM 795 O O . ASP A 1 98 ? -20.230 4.614 2.610 1.00 89.81 98 ASP A O 1
ATOM 799 N N . ALA A 1 99 ? -18.771 3.120 3.434 1.00 93.69 99 ALA A N 1
ATOM 800 C CA . ALA A 1 99 ? -18.218 2.717 2.151 1.00 93.69 99 ALA A CA 1
ATOM 801 C C . ALA A 1 99 ? -19.306 2.182 1.202 1.00 93.69 99 ALA A C 1
ATOM 803 O O . ALA A 1 99 ? -20.105 1.317 1.568 1.00 93.69 99 ALA A O 1
ATOM 804 N N . SER A 1 100 ? -19.318 2.667 -0.045 1.00 95.44 100 SER A N 1
ATOM 805 C CA . SER A 1 100 ? -20.154 2.078 -1.104 1.00 95.44 100 SER A CA 1
ATOM 806 C C . SER A 1 100 ? -19.775 0.616 -1.377 1.00 95.44 100 SER A C 1
ATOM 808 O O . SER A 1 100 ? -18.644 0.215 -1.117 1.00 95.44 100 SER A O 1
ATOM 810 N N . GLU A 1 101 ? -20.670 -0.169 -1.984 1.00 96.06 101 GLU A N 1
ATOM 811 C CA . GLU A 1 101 ? -20.362 -1.558 -2.384 1.00 96.06 101 GLU A CA 1
ATOM 812 C C . GLU A 1 101 ? -19.152 -1.650 -3.325 1.00 96.06 101 GLU A C 1
ATOM 814 O O . GLU A 1 101 ? -18.355 -2.578 -3.231 1.00 96.06 101 GLU A O 1
ATOM 819 N N . PHE A 1 102 ? -18.965 -0.645 -4.186 1.00 96.12 102 PHE A N 1
ATOM 820 C CA . PHE A 1 102 ? -17.754 -0.530 -4.995 1.00 96.12 102 PHE A CA 1
ATOM 821 C C . PHE A 1 102 ? -16.507 -0.365 -4.116 1.00 96.12 102 PHE A C 1
ATOM 823 O O . PHE A 1 102 ? -15.556 -1.124 -4.256 1.00 96.12 102 PHE A O 1
ATOM 830 N N . ALA A 1 103 ? -16.525 0.584 -3.174 1.00 96.00 103 ALA A N 1
ATOM 831 C CA . ALA A 1 103 ? -15.398 0.823 -2.273 1.00 96.00 103 ALA A CA 1
ATOM 832 C C . ALA A 1 103 ? -15.092 -0.404 -1.397 1.00 96.00 103 ALA A C 1
ATOM 834 O O . ALA A 1 103 ? -13.933 -0.773 -1.249 1.00 96.00 103 ALA A O 1
ATOM 835 N N . LYS A 1 104 ? -16.116 -1.085 -0.876 1.00 97.69 104 LYS A N 1
ATOM 836 C CA . LYS A 1 104 ? -15.965 -2.357 -0.157 1.00 97.69 104 LYS A CA 1
ATOM 837 C C . LYS A 1 104 ? -15.259 -3.416 -1.005 1.00 97.69 104 LYS A C 1
ATOM 839 O O . LYS A 1 104 ? -14.303 -4.028 -0.539 1.00 97.69 104 LYS A O 1
ATOM 844 N N . GLY A 1 105 ? -15.675 -3.579 -2.263 1.00 98.06 105 GLY A N 1
ATOM 845 C CA . GLY A 1 105 ? -15.018 -4.490 -3.202 1.00 98.06 105 GLY A CA 1
ATOM 846 C C . GLY A 1 105 ? -13.541 -4.155 -3.424 1.00 98.06 105 GLY A C 1
ATOM 847 O O . GLY A 1 105 ? -12.699 -5.049 -3.391 1.00 98.06 105 GLY A O 1
ATOM 848 N N . GLU A 1 106 ? -13.210 -2.873 -3.585 1.00 98.12 106 GLU A N 1
ATOM 849 C CA . GLU A 1 106 ? -11.822 -2.414 -3.726 1.00 98.12 106 GLU A CA 1
ATOM 850 C C . GLU A 1 106 ? -11.010 -2.640 -2.431 1.00 98.12 106 GLU A C 1
ATOM 852 O O . GLU A 1 106 ? -9.870 -3.089 -2.495 1.00 98.12 106 GLU A O 1
ATOM 857 N N . ALA A 1 107 ? -11.587 -2.431 -1.244 1.00 97.62 107 ALA A N 1
ATOM 858 C CA . ALA A 1 107 ? -10.913 -2.711 0.029 1.00 97.62 107 ALA A CA 1
ATOM 859 C C . ALA A 1 107 ? -10.594 -4.209 0.213 1.00 97.62 107 ALA A C 1
ATOM 861 O O . ALA A 1 107 ? -9.466 -4.568 0.563 1.00 97.62 107 ALA A O 1
ATOM 862 N N . ALA A 1 108 ? -11.553 -5.086 -0.095 1.00 98.62 108 ALA A N 1
ATOM 863 C CA . ALA A 1 108 ? -11.359 -6.533 -0.038 1.00 98.62 108 ALA A CA 1
ATOM 864 C C . ALA A 1 108 ? -10.305 -7.010 -1.054 1.00 98.62 108 ALA A C 1
ATOM 866 O O . ALA A 1 108 ? -9.435 -7.821 -0.723 1.00 98.62 108 ALA A O 1
ATOM 867 N N . ALA A 1 109 ? -10.340 -6.475 -2.279 1.00 98.75 109 ALA A N 1
ATOM 868 C CA . ALA A 1 109 ? -9.358 -6.788 -3.315 1.00 98.75 109 ALA A CA 1
ATOM 869 C C . ALA A 1 109 ? -7.943 -6.323 -2.929 1.00 98.75 109 ALA A C 1
ATOM 871 O O . ALA A 1 109 ? -6.978 -7.067 -3.111 1.00 98.75 109 ALA A O 1
ATOM 872 N N . ALA A 1 110 ? -7.818 -5.136 -2.325 1.00 98.50 110 ALA A N 1
ATOM 873 C CA . ALA A 1 110 ? -6.556 -4.639 -1.789 1.00 98.50 110 ALA A CA 1
ATOM 874 C C . ALA A 1 110 ? -5.974 -5.566 -0.715 1.00 98.50 110 ALA A C 1
ATOM 876 O O . ALA A 1 110 ? -4.810 -5.962 -0.812 1.00 98.50 110 ALA A O 1
ATOM 877 N N . SER A 1 111 ? -6.786 -5.929 0.285 1.00 98.56 111 SER A N 1
ATOM 878 C CA . SER A 1 111 ? -6.377 -6.819 1.377 1.00 98.56 111 SER A CA 1
ATOM 879 C C . SER A 1 111 ? -5.902 -8.170 0.834 1.00 98.56 111 SER A C 1
ATOM 881 O O . SER A 1 111 ? -4.792 -8.597 1.147 1.00 98.56 111 SER A O 1
ATOM 883 N N . SER A 1 112 ? -6.668 -8.782 -0.076 1.00 98.69 112 SER A N 1
ATOM 884 C CA . SER A 1 112 ? -6.304 -10.066 -0.684 1.00 98.69 112 SER A CA 1
ATOM 885 C C . SER A 1 112 ? -5.002 -10.006 -1.494 1.00 98.69 112 SER A C 1
ATOM 887 O O . SER A 1 112 ? -4.169 -10.909 -1.385 1.00 98.69 112 SER A O 1
ATOM 889 N N . ALA A 1 113 ? -4.796 -8.955 -2.291 1.00 98.75 113 ALA A N 1
ATOM 890 C CA . ALA A 1 113 ? -3.588 -8.816 -3.101 1.00 98.75 113 ALA A CA 1
ATOM 891 C C . ALA A 1 113 ? -2.331 -8.568 -2.245 1.00 98.75 113 ALA A C 1
ATOM 893 O O . ALA A 1 113 ? -1.271 -9.126 -2.529 1.00 98.75 113 ALA A O 1
ATOM 894 N N . LEU A 1 114 ? -2.438 -7.781 -1.169 1.00 98.50 114 LEU A N 1
ATOM 895 C CA . LEU A 1 114 ? -1.318 -7.512 -0.258 1.00 98.50 114 LEU A CA 1
ATOM 896 C C . LEU A 1 114 ? -1.000 -8.701 0.658 1.00 98.50 114 LEU A C 1
ATOM 898 O O . LEU A 1 114 ? 0.173 -8.934 0.963 1.00 98.50 114 LEU A O 1
ATOM 902 N N . ASP A 1 115 ? -1.999 -9.508 1.024 1.00 98.56 115 ASP A N 1
ATOM 903 C CA . ASP A 1 115 ? -1.777 -10.814 1.653 1.00 98.56 115 ASP A CA 1
ATOM 904 C C . ASP A 1 115 ? -0.930 -11.723 0.749 1.00 98.56 115 ASP A C 1
ATOM 906 O O . ASP A 1 115 ? 0.031 -12.332 1.219 1.00 98.56 115 ASP A O 1
ATOM 910 N N . ALA A 1 116 ? -1.226 -11.768 -0.556 1.00 98.50 116 ALA A N 1
ATOM 911 C CA . ALA A 1 116 ? -0.455 -12.549 -1.523 1.00 98.50 116 ALA A CA 1
ATOM 912 C C . ALA A 1 116 ? 0.960 -11.988 -1.764 1.00 98.50 116 ALA A C 1
ATOM 914 O O . ALA A 1 116 ? 1.909 -12.754 -1.935 1.00 98.50 116 ALA A O 1
ATOM 915 N N . ALA A 1 117 ? 1.123 -10.661 -1.753 1.00 97.38 117 ALA A N 1
ATOM 916 C CA . ALA A 1 117 ? 2.413 -10.002 -1.968 1.00 97.38 117 ALA A CA 1
ATOM 917 C C . ALA A 1 117 ? 3.411 -10.253 -0.827 1.00 97.38 117 ALA A C 1
ATOM 919 O O . ALA A 1 117 ? 4.596 -10.476 -1.071 1.00 97.38 117 ALA A O 1
ATOM 920 N N . THR A 1 118 ? 2.927 -10.220 0.415 1.00 96.19 118 THR A N 1
ATOM 921 C CA . THR A 1 118 ? 3.749 -10.242 1.635 1.00 96.19 118 THR A CA 1
ATOM 922 C C . THR A 1 118 ? 4.750 -11.403 1.709 1.00 96.19 118 THR A C 1
ATOM 924 O O . THR A 1 118 ? 5.941 -11.137 1.868 1.00 96.19 118 THR A O 1
ATOM 927 N N . PRO A 1 119 ? 4.355 -12.682 1.546 1.00 95.94 119 PRO A N 1
ATOM 928 C CA . PRO A 1 119 ? 5.309 -13.791 1.609 1.00 95.94 119 PRO A CA 1
ATOM 929 C C . PRO A 1 119 ? 6.278 -13.831 0.417 1.00 95.94 119 PRO A C 1
ATOM 931 O O . PRO A 1 119 ? 7.300 -14.509 0.481 1.00 95.94 119 PRO A O 1
ATOM 934 N N . LEU A 1 120 ? 5.966 -13.133 -0.679 1.00 94.31 120 LEU A N 1
ATOM 935 C CA . LEU A 1 120 ? 6.782 -13.102 -1.895 1.00 94.31 120 LEU A CA 1
ATOM 936 C C . LEU A 1 120 ? 7.839 -11.989 -1.873 1.00 94.31 120 LEU A C 1
ATOM 938 O O . LEU A 1 120 ? 8.740 -11.989 -2.711 1.00 94.31 120 LEU A O 1
ATOM 942 N N . LEU A 1 121 ? 7.728 -11.045 -0.936 1.00 90.81 121 LEU A N 1
ATOM 943 C CA . LEU A 1 121 ? 8.606 -9.885 -0.802 1.00 90.81 121 LEU A CA 1
ATOM 944 C C . LEU A 1 121 ? 9.100 -9.728 0.652 1.00 90.81 121 LEU A C 1
ATOM 946 O O . LEU A 1 121 ? 8.906 -8.672 1.253 1.00 90.81 121 LEU A O 1
ATOM 950 N N . PRO A 1 122 ? 9.753 -10.757 1.230 1.00 90.44 122 PRO A N 1
ATOM 951 C CA . PRO A 1 122 ? 10.089 -10.794 2.659 1.00 90.44 122 PRO A CA 1
ATOM 952 C C . PRO A 1 122 ? 11.101 -9.725 3.096 1.00 90.44 122 PRO A C 1
ATOM 954 O O . PRO A 1 122 ? 11.163 -9.389 4.274 1.00 90.44 122 PRO A O 1
ATOM 957 N N . ASP A 1 123 ? 11.881 -9.185 2.157 1.00 86.56 123 ASP A N 1
ATOM 958 C CA . ASP A 1 123 ? 12.911 -8.179 2.437 1.00 86.56 123 ASP A CA 1
ATOM 959 C C . ASP A 1 123 ? 12.359 -6.739 2.452 1.00 86.56 123 ASP A C 1
ATOM 961 O O . ASP A 1 123 ? 13.058 -5.820 2.876 1.00 86.56 123 ASP A O 1
ATOM 965 N N . ASP A 1 124 ? 11.137 -6.508 1.956 1.00 87.38 124 ASP A N 1
ATOM 966 C CA . ASP A 1 124 ? 10.538 -5.171 1.929 1.00 87.38 124 ASP A CA 1
ATOM 967 C C . ASP A 1 124 ? 9.712 -4.936 3.196 1.00 87.38 124 ASP A C 1
ATOM 969 O O . ASP A 1 124 ? 8.527 -5.266 3.283 1.00 87.38 124 ASP A O 1
ATOM 973 N N . THR A 1 125 ? 10.353 -4.323 4.190 1.00 92.12 125 THR A N 1
ATOM 974 C CA . THR A 1 125 ? 9.770 -4.082 5.517 1.00 92.12 125 THR A CA 1
ATOM 975 C C . THR A 1 125 ? 8.593 -3.104 5.525 1.00 92.12 125 THR A C 1
ATOM 977 O O . THR A 1 125 ? 7.941 -2.950 6.559 1.00 92.12 125 THR A O 1
ATOM 980 N N . ARG A 1 126 ? 8.282 -2.466 4.390 1.00 92.19 126 ARG A N 1
ATOM 981 C CA . ARG A 1 126 ? 7.131 -1.560 4.228 1.00 92.19 126 ARG A CA 1
ATOM 982 C C . ARG A 1 126 ? 5.843 -2.309 3.897 1.00 92.19 126 ARG A C 1
ATOM 984 O O . ARG A 1 126 ? 4.751 -1.879 4.247 1.00 92.19 126 ARG A O 1
ATOM 991 N N . ILE A 1 127 ? 5.950 -3.446 3.210 1.00 93.94 127 ILE A N 1
ATOM 992 C CA . ILE A 1 127 ? 4.785 -4.210 2.737 1.00 93.94 127 ILE A CA 1
ATOM 993 C C . ILE A 1 127 ? 3.892 -4.697 3.883 1.00 93.94 127 ILE A C 1
ATOM 995 O O . ILE A 1 127 ? 2.671 -4.604 3.737 1.00 93.94 127 ILE A O 1
ATOM 999 N N . PRO A 1 128 ? 4.430 -5.151 5.033 1.00 97.56 128 PRO A N 1
ATOM 1000 C CA . PRO A 1 128 ? 3.607 -5.456 6.197 1.00 97.56 128 PRO A CA 1
ATOM 1001 C C . PRO A 1 128 ? 2.715 -4.290 6.649 1.00 97.56 128 PRO A C 1
ATOM 1003 O O . PRO A 1 128 ? 1.572 -4.541 7.026 1.00 97.56 128 PRO A O 1
ATOM 1006 N N . GLY A 1 129 ? 3.189 -3.040 6.566 1.00 96.69 129 GLY A N 1
ATOM 1007 C CA . GLY A 1 129 ? 2.409 -1.845 6.905 1.00 96.69 129 GLY A CA 1
ATOM 1008 C C . GLY A 1 129 ? 1.231 -1.635 5.955 1.00 96.69 129 GLY A C 1
ATOM 1009 O O . GLY A 1 129 ? 0.081 -1.571 6.394 1.00 96.69 129 GLY A O 1
ATOM 1010 N N . PHE A 1 130 ? 1.484 -1.680 4.644 1.00 97.31 130 PHE A N 1
ATOM 1011 C CA . PHE A 1 130 ? 0.427 -1.607 3.629 1.00 97.31 130 PHE A CA 1
ATOM 1012 C C . PHE A 1 130 ? -0.603 -2.730 3.748 1.00 97.31 130 PHE A C 1
ATOM 1014 O O . PHE A 1 130 ? -1.808 -2.480 3.672 1.00 97.31 130 PHE A O 1
ATOM 1021 N N . ARG A 1 131 ? -0.146 -3.970 3.952 1.00 98.44 131 ARG A N 1
ATOM 1022 C CA . ARG A 1 131 ? -1.022 -5.122 4.187 1.00 98.44 131 ARG A CA 1
ATOM 1023 C C . ARG A 1 131 ? -1.926 -4.869 5.389 1.00 98.44 131 ARG A C 1
ATOM 1025 O O . ARG A 1 131 ? -3.136 -5.050 5.290 1.00 98.44 131 ARG A O 1
ATOM 1032 N N . ALA A 1 132 ? -1.349 -4.437 6.505 1.00 98.44 132 ALA A N 1
ATOM 1033 C CA . ALA A 1 132 ? -2.087 -4.165 7.727 1.00 98.44 132 ALA A CA 1
ATOM 1034 C C . ALA A 1 132 ? -3.127 -3.049 7.544 1.00 98.44 132 ALA A C 1
ATOM 1036 O O . ALA A 1 132 ? -4.281 -3.195 7.957 1.00 98.44 132 ALA A O 1
ATOM 1037 N N . ALA A 1 133 ? -2.740 -1.970 6.861 1.00 97.56 133 ALA A N 1
ATOM 1038 C CA . ALA A 1 133 ? -3.625 -0.875 6.493 1.00 97.56 133 ALA A CA 1
ATOM 1039 C C . ALA A 1 133 ? -4.801 -1.361 5.632 1.00 97.56 133 ALA A C 1
ATOM 1041 O O . ALA A 1 133 ? -5.948 -1.036 5.934 1.00 97.56 133 ALA A O 1
ATOM 1042 N N . ALA A 1 134 ? -4.547 -2.190 4.616 1.00 98.12 134 ALA A N 1
ATOM 1043 C CA . ALA A 1 134 ? -5.595 -2.760 3.774 1.00 98.12 134 ALA A CA 1
ATOM 1044 C C . ALA A 1 134 ? -6.540 -3.688 4.549 1.00 98.12 134 ALA A C 1
ATOM 1046 O O . ALA A 1 134 ? -7.754 -3.568 4.404 1.00 98.12 134 ALA A O 1
ATOM 1047 N N . THR A 1 135 ? -6.011 -4.554 5.421 1.00 98.81 135 THR A N 1
ATOM 1048 C CA . THR A 1 135 ? -6.823 -5.402 6.309 1.00 98.81 135 THR A CA 1
ATOM 1049 C C . THR A 1 135 ? -7.721 -4.559 7.214 1.00 98.81 135 THR A C 1
ATOM 1051 O O . THR A 1 135 ? -8.912 -4.840 7.341 1.00 98.81 135 THR A O 1
ATOM 1054 N N . TYR A 1 136 ? -7.174 -3.506 7.830 1.00 98.38 136 TYR A N 1
ATOM 1055 C CA . TYR A 1 136 ? -7.939 -2.605 8.689 1.00 98.38 136 TYR A CA 1
ATOM 1056 C C . TYR A 1 136 ? -9.039 -1.876 7.909 1.00 98.38 136 TYR A C 1
ATOM 1058 O O . TYR A 1 136 ? -10.193 -1.870 8.336 1.00 98.38 136 TYR A O 1
ATOM 1066 N N . VAL A 1 137 ? -8.696 -1.295 6.756 1.00 96.69 137 VAL A N 1
ATOM 1067 C CA . VAL A 1 137 ? -9.636 -0.597 5.868 1.00 96.69 137 VAL A CA 1
ATOM 1068 C C . VAL A 1 137 ? -10.776 -1.517 5.445 1.00 96.69 137 VAL A C 1
ATOM 1070 O O . VAL A 1 137 ? -11.937 -1.124 5.547 1.00 96.69 137 VAL A O 1
ATOM 1073 N N . ASP A 1 138 ? -10.461 -2.744 5.034 1.00 98.19 138 ASP A N 1
ATOM 1074 C CA . ASP A 1 138 ? -11.448 -3.750 4.653 1.00 98.19 138 ASP A CA 1
ATOM 1075 C C . ASP A 1 138 ? -12.380 -4.108 5.819 1.00 98.19 138 ASP A C 1
ATOM 1077 O O . ASP A 1 138 ? -13.604 -4.106 5.671 1.00 98.19 138 ASP A O 1
ATOM 1081 N N . GLY A 1 139 ? -11.817 -4.309 7.015 1.00 98.38 139 GLY A N 1
ATOM 1082 C CA . GLY A 1 139 ? -12.594 -4.548 8.228 1.00 98.38 139 GLY A CA 1
ATOM 1083 C C . GLY A 1 139 ? -13.537 -3.393 8.569 1.00 98.38 139 GLY A C 1
ATOM 1084 O O . GLY A 1 139 ? -14.704 -3.620 8.882 1.00 98.38 139 GLY A O 1
ATOM 1085 N N . VAL A 1 140 ? -13.072 -2.144 8.475 1.00 97.31 140 VAL A N 1
ATOM 1086 C CA . VAL A 1 140 ? -13.912 -0.965 8.739 1.00 97.31 140 VAL A CA 1
ATOM 1087 C C . VAL A 1 140 ? -15.012 -0.820 7.689 1.00 97.31 140 VAL A C 1
ATOM 1089 O O . VAL A 1 140 ? -16.163 -0.590 8.062 1.00 97.31 140 VAL A O 1
ATOM 1092 N N . ALA A 1 141 ? -14.681 -0.983 6.406 1.00 96.44 141 ALA A N 1
ATOM 1093 C CA . ALA A 1 141 ? -15.628 -0.868 5.299 1.00 96.44 141 ALA A CA 1
ATOM 1094 C C . ALA A 1 141 ? -16.757 -1.904 5.386 1.00 96.44 141 ALA A C 1
ATOM 1096 O O . ALA A 1 141 ? -17.907 -1.597 5.064 1.00 96.44 141 ALA A O 1
ATOM 1097 N N . HIS A 1 142 ? -16.449 -3.109 5.870 1.00 97.56 142 HIS A N 1
ATOM 1098 C CA . HIS A 1 142 ? -17.414 -4.194 6.056 1.00 97.56 142 HIS A CA 1
ATOM 1099 C C . HIS A 1 142 ? -18.010 -4.277 7.465 1.00 97.56 142 HIS A C 1
ATOM 1101 O O . HIS A 1 142 ? -18.858 -5.132 7.707 1.00 97.56 142 HIS A O 1
ATOM 1107 N N . GLN A 1 143 ? -17.602 -3.399 8.388 1.00 97.00 143 GLN A N 1
ATOM 1108 C CA . GLN A 1 143 ? -17.983 -3.458 9.806 1.00 97.00 143 GLN A CA 1
ATOM 1109 C C . GLN A 1 143 ? -17.661 -4.823 10.458 1.00 97.00 143 GLN A C 1
ATOM 1111 O O . GLN A 1 143 ? -18.361 -5.293 11.355 1.00 97.00 143 GLN A O 1
ATOM 1116 N N . ASP A 1 144 ? -16.572 -5.451 10.015 1.00 98.38 144 ASP A 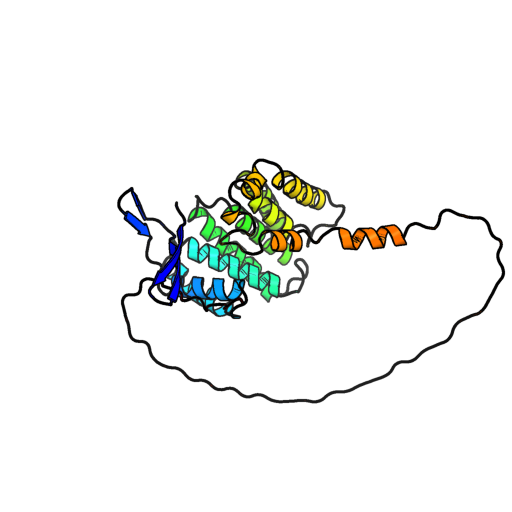N 1
ATOM 1117 C CA . ASP A 1 144 ? -16.080 -6.748 10.475 1.00 98.38 144 ASP A CA 1
ATOM 1118 C C . ASP A 1 144 ? -15.117 -6.540 11.655 1.00 98.38 144 ASP A C 1
ATOM 1120 O O . ASP A 1 144 ? -13.937 -6.224 11.487 1.00 98.38 144 ASP A O 1
ATOM 1124 N N . ALA A 1 145 ? -15.640 -6.680 12.877 1.00 98.12 145 ALA A N 1
ATOM 1125 C CA . ALA A 1 145 ? -14.876 -6.460 14.105 1.00 98.12 145 ALA A CA 1
ATOM 1126 C C . ALA A 1 145 ? -13.636 -7.373 14.243 1.00 98.12 145 ALA A C 1
ATOM 1128 O O . ALA A 1 145 ? -12.568 -6.846 14.570 1.00 98.12 145 ALA A O 1
ATOM 1129 N N . PRO A 1 146 ? -13.708 -8.693 13.972 1.00 98.62 146 PRO A N 1
ATOM 1130 C CA . PRO A 1 146 ? -12.519 -9.542 13.895 1.00 98.62 146 PRO A CA 1
ATOM 1131 C C . PRO A 1 146 ? -11.455 -9.026 12.920 1.00 98.62 146 PRO A C 1
ATOM 1133 O O . PRO A 1 146 ? -10.275 -8.978 13.272 1.00 98.62 146 PRO A O 1
ATOM 1136 N N . ARG A 1 147 ? -11.850 -8.595 11.718 1.00 98.50 147 ARG A N 1
ATOM 1137 C CA . ARG A 1 147 ? -10.907 -8.076 10.718 1.00 98.50 147 ARG A CA 1
ATOM 1138 C C . ARG A 1 147 ? -10.316 -6.722 11.111 1.00 98.50 147 ARG A C 1
ATOM 1140 O O . ARG A 1 147 ? -9.127 -6.501 10.900 1.00 98.50 147 ARG A O 1
ATOM 1147 N N . ILE A 1 148 ? -11.097 -5.850 11.753 1.00 98.56 148 ILE A N 1
ATOM 1148 C CA . ILE A 1 148 ? -10.595 -4.602 12.353 1.00 98.56 148 ILE A CA 1
ATOM 1149 C C . ILE A 1 148 ? -9.513 -4.913 13.394 1.00 98.56 148 ILE A C 1
ATOM 1151 O O . ILE A 1 148 ? -8.440 -4.312 13.362 1.00 98.56 148 ILE A O 1
ATOM 1155 N N . ALA A 1 149 ? -9.778 -5.858 14.302 1.00 98.38 149 ALA A N 1
ATOM 1156 C CA . ALA A 1 149 ? -8.822 -6.255 15.333 1.00 98.38 149 ALA A CA 1
ATOM 1157 C C . ALA A 1 149 ? -7.542 -6.848 14.724 1.00 98.38 149 ALA A C 1
ATOM 1159 O O . ALA A 1 149 ? -6.442 -6.490 15.142 1.00 98.38 149 ALA A O 1
ATOM 1160 N N . LEU A 1 150 ? -7.679 -7.688 13.693 1.00 98.62 150 LEU A N 1
ATOM 1161 C CA . LEU A 1 150 ? -6.546 -8.230 12.949 1.00 98.62 150 LEU A CA 1
ATOM 1162 C C . LEU A 1 150 ? -5.712 -7.120 12.296 1.00 98.62 150 LEU A C 1
ATOM 1164 O O . LEU A 1 150 ? -4.494 -7.124 12.438 1.00 98.62 150 LEU A O 1
ATOM 1168 N N . GLY A 1 151 ? -6.348 -6.164 11.616 1.00 98.38 151 GLY A N 1
ATOM 1169 C CA . GLY A 1 151 ? -5.652 -5.044 10.981 1.00 98.38 151 GLY A CA 1
ATOM 1170 C C . GLY A 1 151 ? -4.892 -4.178 11.98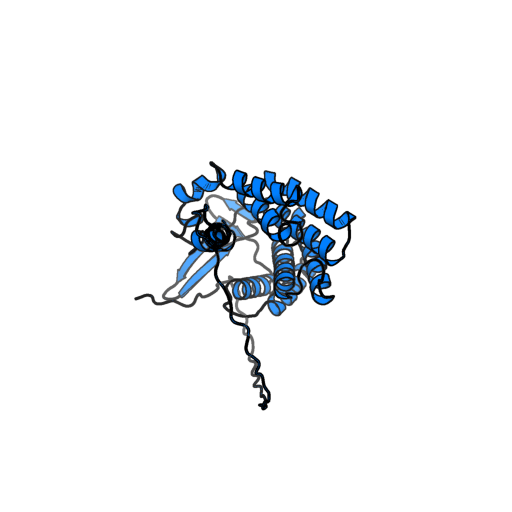8 1.00 98.38 151 GLY A C 1
ATOM 1171 O O . GLY A 1 151 ? -3.741 -3.829 11.748 1.00 98.38 151 GLY A O 1
ATOM 1172 N N . LEU A 1 152 ? -5.487 -3.893 13.153 1.00 98.25 152 LEU A N 1
ATOM 1173 C CA . LEU A 1 152 ? -4.813 -3.159 14.232 1.00 98.25 152 LEU A CA 1
ATOM 1174 C C . LEU A 1 152 ? -3.610 -3.918 14.800 1.00 98.25 152 LEU A C 1
ATOM 1176 O O . LEU A 1 152 ? -2.564 -3.311 15.027 1.00 98.25 152 LEU A O 1
ATOM 1180 N N . GLN A 1 153 ? -3.740 -5.231 15.003 1.00 98.44 153 GLN A N 1
ATOM 1181 C CA . GLN A 1 153 ? -2.623 -6.064 15.445 1.00 98.44 153 GLN A CA 1
ATOM 1182 C C . GLN A 1 153 ? -1.499 -6.064 14.403 1.00 98.44 153 GLN A C 1
ATOM 1184 O O . GLN A 1 153 ? -0.350 -5.797 14.737 1.00 98.44 153 GLN A O 1
ATOM 1189 N N . GLN A 1 154 ? -1.835 -6.275 13.129 1.00 98.50 154 GLN A N 1
ATOM 1190 C CA . GLN A 1 154 ? -0.863 -6.255 12.036 1.00 98.50 154 GLN A CA 1
ATOM 1191 C C . GLN A 1 154 ? -0.165 -4.895 11.908 1.00 98.50 154 GLN A C 1
ATOM 1193 O O . GLN A 1 154 ? 1.029 -4.853 11.629 1.00 98.50 154 GLN A O 1
ATOM 1198 N N . LEU A 1 155 ? -0.882 -3.787 12.126 1.00 97.94 155 LEU A N 1
ATOM 1199 C CA . LEU A 1 155 ? -0.307 -2.442 12.097 1.00 97.94 155 LEU A CA 1
ATOM 1200 C C . LEU A 1 155 ? 0.709 -2.276 13.233 1.00 97.94 155 LEU A C 1
ATOM 1202 O O . LEU A 1 155 ? 1.814 -1.788 13.004 1.00 97.94 155 LEU A O 1
ATOM 1206 N N . ALA A 1 156 ? 0.362 -2.724 14.443 1.00 96.62 156 ALA A N 1
ATOM 1207 C CA . ALA A 1 156 ? 1.270 -2.706 15.586 1.00 96.62 156 ALA A CA 1
ATOM 1208 C C . ALA A 1 156 ? 2.522 -3.570 15.348 1.00 96.62 156 ALA A C 1
ATOM 1210 O O . ALA A 1 156 ? 3.625 -3.135 15.671 1.00 96.62 156 ALA A O 1
ATOM 1211 N N . ASP A 1 157 ? 2.365 -4.744 14.732 1.00 97.38 157 ASP A N 1
ATOM 1212 C CA . ASP A 1 157 ? 3.472 -5.654 14.408 1.00 97.38 157 ASP A CA 1
ATOM 1213 C C . ASP A 1 157 ? 4.355 -5.127 13.265 1.00 97.38 157 ASP A C 1
ATOM 1215 O O . ASP A 1 157 ? 5.556 -5.398 13.225 1.00 97.38 157 ASP A O 1
ATOM 1219 N N . ALA A 1 158 ? 3.782 -4.361 12.332 1.00 96.81 158 ALA A N 1
ATOM 1220 C CA . ALA A 1 158 ? 4.513 -3.785 11.211 1.00 96.81 158 ALA A CA 1
ATOM 1221 C C . ALA A 1 158 ? 5.421 -2.627 11.646 1.00 96.81 158 ALA A C 1
ATOM 1223 O O . ALA A 1 158 ? 6.521 -2.489 11.109 1.00 96.81 158 ALA A O 1
ATOM 1224 N N . VAL A 1 159 ? 5.005 -1.800 12.613 1.00 95.19 159 VAL A N 1
ATOM 1225 C CA . VAL A 1 159 ? 5.767 -0.606 13.023 1.00 95.19 159 VAL A CA 1
ATOM 1226 C C . VAL A 1 159 ? 7.232 -0.918 13.369 1.00 95.19 159 VAL A C 1
ATOM 1228 O O . VAL A 1 159 ? 8.102 -0.279 12.781 1.00 95.19 159 VAL A O 1
ATOM 1231 N N . PRO A 1 160 ? 7.570 -1.906 14.220 1.00 94.50 160 PRO A N 1
ATOM 1232 C CA . PRO A 1 160 ? 8.967 -2.224 14.527 1.00 94.50 160 PRO A CA 1
ATOM 1233 C C . PRO A 1 160 ? 9.824 -2.627 13.317 1.00 94.50 160 PRO A C 1
ATOM 1235 O O . PRO A 1 160 ? 11.044 -2.494 13.376 1.00 94.50 160 PRO A O 1
ATOM 1238 N N . LEU A 1 161 ? 9.217 -3.109 12.225 1.00 93.19 161 LEU A N 1
ATOM 1239 C CA . LEU A 1 161 ? 9.937 -3.526 11.014 1.00 93.19 161 LEU A CA 1
ATOM 1240 C C . LEU A 1 161 ? 10.420 -2.330 10.184 1.00 93.19 161 LEU A C 1
ATOM 1242 O O . LEU A 1 161 ? 11.458 -2.403 9.526 1.00 93.19 161 LEU A O 1
ATOM 1246 N N . ASN A 1 162 ? 9.655 -1.237 10.194 1.00 89.81 162 ASN A N 1
ATOM 1247 C CA . ASN A 1 162 ? 10.004 0.018 9.539 1.00 89.81 162 ASN A CA 1
ATOM 1248 C C . ASN A 1 162 ? 9.313 1.185 10.266 1.00 89.81 162 ASN A C 1
ATOM 1250 O O . ASN A 1 162 ? 8.242 1.617 9.834 1.00 89.81 162 ASN A O 1
ATOM 1254 N N . PRO A 1 163 ? 9.887 1.681 11.382 1.00 90.25 163 PRO A N 1
ATOM 1255 C CA . PRO A 1 163 ? 9.199 2.629 12.258 1.00 90.25 163 PRO A CA 1
ATOM 1256 C C . PRO A 1 163 ? 8.772 3.907 11.549 1.00 90.25 163 PRO A C 1
ATOM 1258 O O . PRO A 1 163 ? 7.651 4.374 11.749 1.00 90.25 163 PRO A O 1
ATOM 1261 N N . LEU A 1 164 ? 9.636 4.436 10.677 1.00 85.06 164 LEU A N 1
ATOM 1262 C CA . LEU A 1 164 ? 9.307 5.614 9.889 1.00 85.06 164 LEU A CA 1
ATOM 1263 C C . LEU A 1 164 ? 8.123 5.330 8.968 1.00 85.06 164 LEU A C 1
ATOM 1265 O O . LEU A 1 164 ? 7.103 5.989 9.087 1.00 85.06 164 LEU A O 1
ATOM 1269 N N . PHE A 1 165 ? 8.220 4.331 8.093 1.00 87.00 165 PHE A N 1
ATOM 1270 C CA . PHE A 1 165 ? 7.201 4.099 7.072 1.00 87.00 165 PHE A CA 1
ATOM 1271 C C . PHE A 1 165 ? 5.869 3.598 7.648 1.00 87.00 165 PHE A C 1
ATOM 1273 O O . PHE A 1 165 ? 4.813 4.170 7.394 1.00 87.00 165 PHE A O 1
ATOM 1280 N N . ASN A 1 166 ? 5.914 2.553 8.471 1.00 93.88 166 ASN A N 1
ATOM 1281 C CA . ASN A 1 166 ? 4.714 1.838 8.901 1.00 93.88 166 ASN A CA 1
ATOM 1282 C C . ASN A 1 166 ? 3.926 2.614 9.977 1.00 93.88 166 ASN A C 1
ATOM 1284 O O . ASN A 1 166 ? 2.738 2.360 10.178 1.00 93.88 166 ASN A O 1
ATOM 1288 N N . SER A 1 167 ? 4.539 3.602 10.647 1.00 91.38 167 SER A N 1
ATOM 1289 C CA . SER A 1 167 ? 3.789 4.548 11.490 1.00 91.38 167 SER A CA 1
ATOM 1290 C C . SER A 1 167 ? 2.905 5.484 10.657 1.00 91.38 167 SER A C 1
ATOM 1292 O O . SER A 1 167 ? 1.789 5.798 11.080 1.00 91.38 167 SER A O 1
ATOM 1294 N N . PHE A 1 168 ? 3.335 5.866 9.446 1.00 88.94 168 PHE A N 1
ATOM 1295 C CA . PHE A 1 168 ? 2.493 6.624 8.517 1.00 88.94 168 PHE A CA 1
ATOM 1296 C C . PHE A 1 168 ? 1.335 5.789 7.975 1.00 88.94 168 PHE A C 1
ATOM 1298 O O . PHE A 1 168 ? 0.245 6.335 7.822 1.00 88.94 168 PHE A O 1
ATOM 1305 N N . ASP A 1 169 ? 1.511 4.484 7.760 1.00 91.69 169 ASP A N 1
ATOM 1306 C CA . ASP A 1 169 ? 0.390 3.601 7.408 1.00 91.69 169 ASP A CA 1
ATOM 1307 C C . ASP A 1 169 ? -0.667 3.581 8.523 1.00 91.69 169 ASP A C 1
ATOM 1309 O O . ASP A 1 169 ? -1.861 3.736 8.257 1.00 91.69 169 ASP A O 1
ATOM 1313 N N . PHE A 1 170 ? -0.229 3.497 9.787 1.00 91.81 170 PHE A N 1
ATOM 1314 C CA . PHE A 1 170 ? -1.107 3.597 10.958 1.00 91.81 170 PHE A CA 1
ATOM 1315 C C . PHE A 1 170 ? -1.868 4.933 10.970 1.00 91.81 170 PHE A C 1
ATOM 1317 O O . PHE A 1 170 ? -3.098 4.962 11.098 1.00 91.81 170 PHE A O 1
ATOM 1324 N N . LEU A 1 171 ? -1.150 6.047 10.787 1.00 89.44 171 LEU A N 1
ATOM 1325 C CA . LEU A 1 171 ? -1.720 7.395 10.717 1.00 89.44 171 LEU A CA 1
ATOM 1326 C C . LEU A 1 171 ? -2.632 7.595 9.495 1.00 89.44 171 LEU A C 1
ATOM 1328 O O . LEU A 1 171 ? -3.552 8.405 9.544 1.00 89.44 171 LEU A O 1
ATOM 1332 N N . GLY A 1 172 ? -2.406 6.880 8.397 1.00 87.88 172 GLY A N 1
ATOM 1333 C CA . GLY A 1 172 ? -3.200 7.010 7.179 1.00 87.88 172 GLY A CA 1
ATOM 1334 C C . GLY A 1 172 ? -4.616 6.457 7.329 1.00 87.88 172 GLY A C 1
ATOM 1335 O O . GLY A 1 172 ? -5.556 7.003 6.748 1.00 87.88 172 GLY A O 1
ATOM 1336 N N . VAL A 1 173 ? -4.791 5.398 8.127 1.00 91.50 173 VAL A N 1
ATOM 1337 C CA . VAL A 1 173 ? -6.058 4.646 8.172 1.00 91.50 173 VAL A CA 1
ATOM 1338 C C . VAL A 1 173 ? -6.835 4.775 9.477 1.00 91.50 173 VAL A C 1
ATOM 1340 O O . VAL A 1 173 ? -8.063 4.697 9.456 1.00 91.50 173 VAL A O 1
ATOM 1343 N N . VAL A 1 174 ? -6.168 5.017 10.608 1.00 92.44 174 VAL A N 1
ATOM 1344 C CA . VAL A 1 174 ? -6.831 5.087 11.920 1.00 92.44 174 VAL A CA 1
ATOM 1345 C C . VAL A 1 174 ? -7.578 6.409 12.158 1.00 92.44 174 VAL A C 1
ATOM 1347 O O . VAL A 1 174 ? -8.756 6.364 12.535 1.00 92.44 174 VAL A O 1
ATOM 1350 N N . PRO A 1 175 ? -6.982 7.596 11.934 1.00 90.12 175 PRO A N 1
ATOM 1351 C CA . PRO A 1 175 ? -7.638 8.874 12.194 1.00 90.12 175 PRO A CA 1
ATOM 1352 C C . PRO A 1 175 ? -8.961 9.124 11.456 1.00 90.12 175 PRO A C 1
ATOM 1354 O O . PRO A 1 175 ? -9.851 9.722 12.063 1.00 90.12 175 PRO A O 1
ATOM 1357 N N . PRO A 1 176 ? -9.159 8.663 10.202 1.00 87.94 176 PRO A N 1
ATOM 1358 C CA . PRO A 1 176 ? -10.458 8.756 9.531 1.00 87.94 176 PRO A CA 1
ATOM 1359 C C . PRO A 1 176 ? -11.606 8.023 10.246 1.00 87.94 176 PRO A C 1
ATOM 1361 O O . PRO A 1 176 ? -12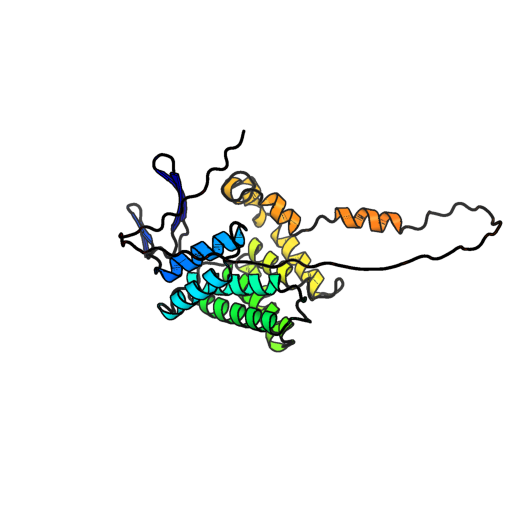.772 8.276 9.944 1.00 87.94 176 PRO A O 1
ATOM 1364 N N . VAL A 1 177 ? -11.301 7.102 11.167 1.00 90.56 177 VAL A N 1
ATOM 1365 C CA . VAL A 1 177 ? -12.268 6.168 11.770 1.00 90.56 177 VAL A CA 1
ATOM 1366 C C . VAL A 1 177 ? -12.381 6.331 13.285 1.00 90.56 177 VAL A C 1
ATOM 1368 O O . VAL A 1 177 ? -13.468 6.139 13.850 1.00 90.56 177 VAL A O 1
ATOM 1371 N N . ALA A 1 178 ? -11.264 6.631 13.950 1.00 91.56 178 ALA A N 1
ATOM 1372 C CA . ALA A 1 178 ? -11.158 6.711 15.398 1.00 91.56 178 ALA A CA 1
ATOM 1373 C C . ALA A 1 178 ? -11.616 8.085 15.929 1.00 91.56 178 ALA A C 1
ATOM 1375 O O . ALA A 1 178 ? -11.237 9.120 15.378 1.00 91.56 178 ALA A O 1
ATOM 1376 N N . PRO A 1 179 ? -12.385 8.141 17.035 1.00 92.06 179 PRO A N 1
ATOM 1377 C CA . PRO A 1 179 ? -12.710 9.407 17.683 1.00 92.06 179 PRO A CA 1
ATOM 1378 C C . PRO A 1 179 ? -11.438 10.169 18.104 1.00 92.06 179 PRO A C 1
ATOM 1380 O O . PRO A 1 179 ? -10.513 9.535 18.623 1.00 92.06 179 PRO A O 1
ATOM 1383 N N . PRO A 1 180 ? -11.391 11.512 17.984 1.00 89.31 180 PRO A N 1
ATOM 1384 C CA . PRO A 1 180 ? -10.194 12.299 18.304 1.00 89.31 180 PRO A CA 1
ATOM 1385 C C . PRO A 1 180 ? -9.640 12.116 19.723 1.00 89.31 180 PRO A C 1
ATOM 1387 O O . PRO A 1 180 ? -8.438 12.218 19.920 1.00 89.31 180 PRO A O 1
ATOM 1390 N N . ALA A 1 181 ? -10.500 11.837 20.706 1.00 92.38 181 ALA A N 1
ATOM 1391 C CA . ALA A 1 181 ? -10.107 11.628 22.103 1.00 92.38 181 ALA A CA 1
ATOM 1392 C C . ALA A 1 181 ? -9.905 10.143 22.469 1.00 92.38 181 ALA A C 1
ATOM 1394 O O . ALA A 1 181 ? -9.781 9.808 23.645 1.00 92.38 181 ALA A O 1
ATOM 1395 N N . SER A 1 182 ? -9.939 9.233 21.490 1.00 95.00 182 SER A N 1
ATOM 1396 C CA . SER A 1 182 ? -9.787 7.802 21.759 1.00 95.00 182 SER A CA 1
ATOM 1397 C C . SER A 1 182 ? -8.329 7.432 22.068 1.00 95.00 182 SER A C 1
ATOM 1399 O O . SER A 1 182 ? -7.415 8.026 21.489 1.00 95.00 182 SER A O 1
ATOM 1401 N N . PRO A 1 183 ? -8.085 6.399 22.901 1.00 95.69 183 PRO A N 1
ATOM 1402 C CA . PRO A 1 183 ? -6.739 5.860 23.109 1.00 95.69 183 PRO A CA 1
ATOM 1403 C C . PRO A 1 183 ? -6.049 5.454 21.801 1.00 95.69 183 PRO A C 1
ATOM 1405 O O . PRO A 1 183 ? -4.848 5.641 21.649 1.00 95.69 183 PRO A O 1
ATOM 1408 N N . LEU A 1 184 ? -6.824 4.964 20.830 1.00 93.12 184 LEU A N 1
ATOM 1409 C CA . LEU A 1 184 ? -6.324 4.573 19.516 1.00 93.12 184 LEU A CA 1
ATOM 1410 C C . LEU A 1 184 ? -5.811 5.776 18.698 1.00 93.12 184 LEU A C 1
ATOM 1412 O O . LEU A 1 184 ? -4.786 5.672 18.030 1.00 93.12 184 LEU A O 1
ATOM 1416 N N . MET A 1 185 ? -6.473 6.936 18.783 1.00 92.88 185 MET A N 1
ATOM 1417 C CA . MET A 1 185 ? -5.962 8.173 18.178 1.00 92.88 185 MET A CA 1
ATOM 1418 C C . MET A 1 185 ? -4.675 8.640 18.870 1.00 92.88 185 MET A C 1
ATOM 1420 O O . MET A 1 185 ? -3.716 9.005 18.196 1.00 92.88 185 MET A O 1
ATOM 1424 N N . ALA A 1 186 ? -4.634 8.602 20.207 1.00 92.69 186 ALA A N 1
ATOM 1425 C CA . ALA A 1 186 ? -3.436 8.966 20.964 1.00 92.69 186 ALA A CA 1
ATOM 1426 C C . ALA A 1 186 ? -2.241 8.067 20.603 1.00 92.69 186 ALA A C 1
ATOM 1428 O O . ALA A 1 186 ? -1.129 8.560 20.433 1.00 92.69 186 ALA A O 1
ATOM 1429 N N . GLN A 1 187 ? -2.485 6.768 20.412 1.00 93.19 187 GLN A N 1
ATOM 1430 C CA . GLN A 1 187 ? -1.483 5.824 19.928 1.00 93.19 187 GLN A CA 1
ATOM 1431 C C . GLN A 1 187 ? -0.985 6.189 18.524 1.00 93.19 187 GLN A C 1
ATOM 1433 O O . GLN A 1 187 ? 0.222 6.249 18.321 1.00 93.19 187 GLN A O 1
ATOM 1438 N N . ALA A 1 188 ? -1.883 6.465 17.571 1.00 90.19 188 ALA A N 1
ATOM 1439 C CA . ALA A 1 188 ? -1.495 6.825 16.204 1.00 90.19 188 ALA A CA 1
ATOM 1440 C C . ALA A 1 188 ? -0.568 8.055 16.166 1.00 90.19 188 ALA A C 1
ATOM 1442 O O . ALA A 1 188 ? 0.426 8.055 15.444 1.00 90.19 188 ALA A O 1
ATOM 1443 N N . VAL A 1 189 ? -0.858 9.076 16.982 1.00 88.75 189 VAL A N 1
ATOM 1444 C CA . VAL A 1 189 ? -0.006 10.270 17.114 1.00 88.75 189 VAL A CA 1
ATOM 1445 C C . VAL A 1 189 ? 1.341 9.920 17.747 1.00 88.75 189 VAL A C 1
ATOM 1447 O O . VAL A 1 189 ? 2.378 10.263 17.190 1.00 88.75 189 VAL A O 1
ATOM 1450 N N . ALA A 1 190 ? 1.341 9.180 18.859 1.00 90.31 190 ALA A N 1
ATOM 1451 C CA . ALA A 1 190 ? 2.571 8.813 19.563 1.00 90.31 190 ALA A CA 1
ATOM 1452 C C . ALA A 1 190 ? 3.532 7.975 18.699 1.00 90.31 190 ALA A C 1
ATOM 1454 O O . ALA A 1 190 ? 4.748 8.128 18.803 1.00 90.31 190 ALA A O 1
ATOM 1455 N N . LEU A 1 191 ? 2.997 7.104 17.836 1.00 90.50 191 LEU A N 1
ATOM 1456 C CA . LEU A 1 191 ? 3.797 6.309 16.902 1.00 90.50 191 LEU A CA 1
ATOM 1457 C C . LEU A 1 191 ? 4.534 7.188 15.889 1.00 90.50 191 LEU A C 1
ATOM 1459 O O . LEU A 1 191 ? 5.712 6.959 15.633 1.00 90.50 191 LEU A O 1
ATOM 1463 N N . VAL A 1 192 ? 3.861 8.201 15.343 1.00 85.25 192 VAL A N 1
ATOM 1464 C CA . VAL A 1 192 ? 4.462 9.141 14.388 1.00 85.25 192 VAL A CA 1
ATOM 1465 C C . VAL A 1 192 ? 5.466 10.048 15.089 1.00 85.25 192 VAL A C 1
ATOM 1467 O O . VAL A 1 192 ? 6.568 10.230 14.584 1.00 85.25 192 VAL A O 1
ATOM 1470 N N . ASP A 1 193 ? 5.136 10.557 16.278 1.00 84.94 193 ASP A N 1
ATOM 1471 C CA . ASP A 1 193 ? 6.062 11.374 17.067 1.00 84.94 193 ASP A CA 1
ATOM 1472 C C . ASP A 1 193 ? 7.368 10.614 17.347 1.00 84.94 193 ASP A C 1
ATOM 1474 O O . ASP A 1 193 ? 8.450 11.153 17.128 1.00 84.94 193 ASP A O 1
ATOM 1478 N N . GLY A 1 194 ? 7.284 9.342 17.756 1.00 86.12 194 GLY A N 1
ATOM 1479 C CA . GLY A 1 194 ? 8.462 8.491 17.957 1.00 86.12 194 GLY A CA 1
ATOM 1480 C C . GLY A 1 194 ? 9.190 8.134 16.655 1.00 86.12 194 GLY A C 1
ATOM 1481 O O . GLY A 1 194 ? 10.415 8.027 16.624 1.00 86.12 194 GLY A O 1
ATOM 1482 N N . ALA A 1 195 ? 8.463 7.978 15.551 1.00 83.62 195 ALA A N 1
ATOM 1483 C CA . ALA A 1 195 ? 9.058 7.749 14.240 1.00 83.62 195 ALA A CA 1
ATOM 1484 C C . ALA A 1 195 ? 9.824 8.972 13.711 1.00 83.62 195 ALA A C 1
ATOM 1486 O O . ALA A 1 195 ? 10.764 8.809 12.937 1.00 83.62 195 ALA A O 1
ATOM 1487 N N . LEU A 1 196 ? 9.469 10.181 14.151 1.00 82.75 196 LEU A N 1
ATOM 1488 C CA . LEU A 1 196 ? 10.098 11.435 13.739 1.00 82.75 196 LEU A CA 1
ATOM 1489 C C . LEU A 1 196 ? 11.282 11.865 14.629 1.00 82.75 196 LEU A C 1
ATOM 1491 O O . LEU A 1 196 ? 11.751 12.999 14.525 1.00 82.75 196 LEU A O 1
ATOM 1495 N N . THR A 1 197 ? 11.812 10.975 15.474 1.00 81.44 197 THR A N 1
ATOM 1496 C CA . THR A 1 197 ? 13.032 11.228 16.260 1.00 81.44 197 THR A CA 1
ATOM 1497 C C . THR A 1 197 ? 14.270 10.557 15.655 1.00 81.44 197 THR A C 1
ATOM 1499 O O . THR A 1 197 ? 14.146 9.534 14.975 1.00 81.44 197 THR A O 1
ATOM 1502 N N . PRO A 1 198 ? 15.491 11.062 15.921 1.00 79.31 198 PRO A N 1
ATOM 1503 C CA . PRO A 1 198 ? 16.722 10.342 15.599 1.00 79.31 198 PRO A CA 1
ATOM 1504 C C . PRO A 1 198 ? 16.708 8.892 16.125 1.00 79.31 198 PRO A C 1
ATOM 1506 O O . PRO A 1 198 ? 16.182 8.652 17.214 1.00 79.31 198 PRO A O 1
ATOM 1509 N N . PRO A 1 199 ? 17.286 7.923 15.390 1.00 81.31 199 PRO A N 1
ATOM 1510 C CA . PRO A 1 199 ? 17.989 8.088 14.115 1.00 81.31 199 PRO A CA 1
ATOM 1511 C C . PRO A 1 199 ? 17.072 8.093 12.875 1.00 81.31 199 PRO A C 1
ATOM 1513 O O . PRO A 1 199 ? 17.559 8.286 11.767 1.00 81.31 199 PRO A O 1
ATOM 1516 N N . ASN A 1 200 ? 15.756 7.905 13.023 1.00 73.31 200 ASN A N 1
ATOM 1517 C CA . ASN A 1 200 ? 14.836 7.682 11.895 1.00 73.31 200 ASN A CA 1
ATOM 1518 C C . ASN A 1 200 ? 14.760 8.862 10.910 1.00 73.31 200 ASN A C 1
ATOM 1520 O O . ASN A 1 200 ? 14.520 8.660 9.723 1.00 73.31 200 ASN A O 1
ATOM 1524 N N . VAL A 1 201 ? 14.988 10.088 11.387 1.00 75.62 201 VAL A N 1
ATOM 1525 C CA . VAL A 1 201 ? 14.976 11.313 10.564 1.00 75.62 201 VAL A CA 1
ATOM 1526 C C . VAL A 1 201 ? 16.367 11.801 10.170 1.00 75.62 201 VAL A C 1
ATOM 1528 O O . VAL A 1 201 ? 16.485 12.783 9.438 1.00 75.62 201 VAL A O 1
ATOM 1531 N N . ASN A 1 202 ? 17.430 11.113 10.600 1.00 82.00 202 ASN A N 1
ATOM 1532 C CA . ASN A 1 202 ? 18.799 11.510 10.275 1.00 82.00 202 ASN A CA 1
ATOM 1533 C C . ASN A 1 202 ? 19.052 11.518 8.765 1.00 82.00 202 ASN A C 1
ATOM 1535 O O . ASN A 1 202 ? 19.851 12.320 8.289 1.00 82.00 202 ASN A O 1
ATOM 1539 N N . CYS A 1 203 ? 18.342 10.691 7.992 1.00 74.44 203 CYS A N 1
ATOM 1540 C CA . CYS A 1 203 ? 18.505 10.650 6.542 1.00 74.44 203 CYS A CA 1
ATOM 1541 C C . CYS A 1 203 ? 18.165 11.985 5.861 1.00 74.44 203 CYS A C 1
ATOM 1543 O O . CYS A 1 203 ? 18.721 12.274 4.809 1.00 74.44 203 CYS A O 1
ATOM 1545 N N . VAL A 1 204 ? 17.326 12.840 6.461 1.00 74.44 204 VAL A N 1
ATOM 1546 C CA . VAL A 1 204 ? 17.052 14.192 5.936 1.00 74.44 204 VAL A CA 1
ATOM 1547 C C . VAL A 1 204 ? 18.335 15.027 5.882 1.00 74.44 204 VAL A C 1
ATOM 1549 O O . VAL A 1 204 ? 18.520 15.814 4.957 1.00 74.44 204 VAL A O 1
ATOM 1552 N N . THR A 1 205 ? 19.230 14.841 6.854 1.00 77.06 205 THR A N 1
ATOM 1553 C CA . THR A 1 205 ? 20.522 15.535 6.925 1.00 77.06 205 THR A CA 1
ATOM 1554 C C . THR A 1 205 ? 21.675 14.736 6.321 1.00 77.06 205 THR A C 1
ATOM 1556 O O . THR A 1 205 ? 22.579 15.327 5.743 1.00 77.06 205 THR A O 1
ATOM 1559 N N . GLU A 1 206 ? 21.663 13.410 6.461 1.00 81.88 206 GLU A N 1
ATOM 1560 C CA . GLU A 1 206 ? 22.761 12.523 6.054 1.00 81.88 206 GLU A CA 1
ATOM 1561 C C . GLU A 1 206 ? 22.663 12.091 4.581 1.00 81.88 206 GLU A C 1
ATOM 1563 O O . GLU A 1 206 ? 23.692 11.859 3.954 1.00 81.88 206 GLU A O 1
ATOM 1568 N N . LEU A 1 207 ? 21.445 11.997 4.030 1.00 74.56 207 LEU A N 1
ATOM 1569 C CA . LEU A 1 207 ? 21.135 11.560 2.658 1.00 74.56 207 LEU A CA 1
ATOM 1570 C C . LEU A 1 207 ? 20.042 12.461 2.036 1.00 74.56 207 LEU A C 1
ATOM 1572 O O . LEU A 1 207 ? 18.939 11.994 1.706 1.00 74.56 207 LEU A O 1
ATOM 1576 N N . PRO A 1 208 ? 20.290 13.780 1.915 1.00 72.25 208 PRO A N 1
ATOM 1577 C CA . PRO A 1 208 ? 19.278 14.757 1.505 1.00 72.25 208 PRO A CA 1
ATOM 1578 C C . PRO A 1 208 ? 18.717 14.512 0.094 1.00 72.25 208 PRO A C 1
ATOM 1580 O O . PRO A 1 208 ? 17.601 14.928 -0.214 1.00 72.25 208 PRO A O 1
ATOM 1583 N N . GLU A 1 209 ? 19.449 13.816 -0.771 1.00 67.69 209 GLU A N 1
ATOM 1584 C CA . GLU A 1 209 ? 19.009 13.403 -2.104 1.00 67.69 209 GLU A CA 1
ATOM 1585 C C . GLU A 1 209 ? 17.940 12.295 -2.093 1.00 67.69 209 GLU A C 1
ATOM 1587 O O . GLU A 1 209 ? 17.225 12.122 -3.085 1.00 67.69 209 GLU A O 1
ATOM 1592 N N . LEU A 1 210 ? 17.814 11.563 -0.980 1.00 66.12 210 LEU A N 1
ATOM 1593 C CA . LEU A 1 210 ? 16.820 10.505 -0.787 1.00 66.12 210 LEU A CA 1
ATOM 1594 C C . LEU A 1 210 ? 15.655 10.959 0.098 1.00 66.12 210 LEU A C 1
ATOM 1596 O O . LEU A 1 210 ? 14.501 10.655 -0.200 1.00 66.12 210 LEU A O 1
ATOM 1600 N N . CYS A 1 211 ? 15.953 11.672 1.186 1.00 67.25 211 CYS A N 1
ATOM 1601 C CA . CYS A 1 211 ? 14.975 11.993 2.230 1.00 67.25 211 CYS A CA 1
ATOM 1602 C C . CYS A 1 211 ? 14.555 13.466 2.291 1.00 67.25 211 CYS A C 1
ATOM 1604 O O . CYS A 1 211 ? 13.554 13.777 2.931 1.00 67.25 211 CYS A O 1
ATOM 1606 N N . ALA A 1 212 ? 15.287 14.369 1.639 1.00 70.62 212 ALA A N 1
ATOM 1607 C CA . ALA A 1 212 ? 14.915 15.775 1.520 1.00 70.62 212 ALA A CA 1
ATOM 1608 C C . ALA A 1 212 ? 14.571 16.103 0.058 1.00 70.62 212 ALA A C 1
ATOM 1610 O O . ALA A 1 212 ? 14.319 15.220 -0.760 1.00 70.62 212 ALA A O 1
ATOM 1611 N N . ASN A 1 213 ? 14.552 17.388 -0.286 1.00 72.19 213 ASN A N 1
ATOM 1612 C CA . ASN A 1 213 ? 14.185 17.845 -1.628 1.00 72.19 213 ASN A CA 1
ATOM 1613 C C . ASN A 1 213 ? 15.374 17.895 -2.605 1.00 72.19 213 ASN A C 1
ATOM 1615 O O . ASN A 1 213 ? 15.250 18.484 -3.676 1.00 72.19 213 ASN A O 1
ATOM 1619 N N . ALA A 1 214 ? 16.537 17.343 -2.243 1.00 64.56 214 ALA A N 1
ATOM 1620 C CA . ALA A 1 214 ? 17.774 17.531 -3.005 1.00 64.56 214 ALA A CA 1
ATOM 1621 C C . ALA A 1 214 ? 17.985 16.506 -4.137 1.00 64.56 214 ALA A C 1
ATOM 1623 O O . ALA A 1 214 ? 19.000 16.572 -4.827 1.00 64.56 214 ALA A O 1
ATOM 1624 N N . GLY A 1 215 ? 17.066 15.554 -4.344 1.00 61.91 215 GLY A N 1
ATOM 1625 C CA . GLY A 1 215 ? 17.271 14.461 -5.300 1.00 61.91 215 GLY A CA 1
ATOM 1626 C C . GLY A 1 215 ? 15.996 13.881 -5.907 1.00 61.91 215 GLY A C 1
ATOM 1627 O O . GLY A 1 215 ? 15.123 14.619 -6.356 1.00 61.91 215 GLY A O 1
ATOM 1628 N N . MET A 1 216 ? 15.916 12.550 -6.008 1.00 55.44 216 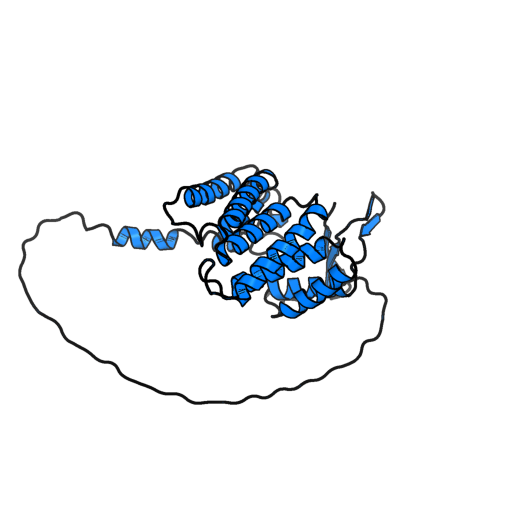MET A N 1
ATOM 1629 C CA . MET A 1 216 ? 14.904 11.855 -6.829 1.00 55.44 216 MET A CA 1
ATOM 1630 C C . MET A 1 216 ? 13.481 11.901 -6.258 1.00 55.44 216 MET A C 1
ATOM 1632 O O . MET A 1 216 ? 12.542 11.494 -6.938 1.00 55.44 216 MET A O 1
ATOM 1636 N N . ALA A 1 217 ? 13.315 12.432 -5.048 1.00 52.97 217 ALA A N 1
ATOM 1637 C CA . ALA A 1 217 ? 12.026 12.666 -4.417 1.00 52.97 217 ALA A CA 1
ATOM 1638 C C . ALA A 1 217 ? 11.776 14.179 -4.227 1.00 52.97 217 ALA A C 1
ATOM 1640 O O . ALA A 1 217 ? 11.790 14.680 -3.098 1.00 52.97 217 ALA A O 1
ATOM 1641 N N . PRO A 1 218 ? 11.591 14.946 -5.323 1.00 51.91 218 PRO A N 1
ATOM 1642 C CA . PRO A 1 218 ? 11.269 16.362 -5.219 1.00 51.91 218 PRO A CA 1
ATOM 1643 C C . PRO A 1 218 ? 9.964 16.531 -4.433 1.00 51.91 218 PRO A C 1
ATOM 1645 O O . PRO A 1 218 ? 8.993 15.811 -4.662 1.00 51.91 218 PRO A O 1
ATOM 1648 N N . HIS A 1 219 ? 9.953 17.494 -3.512 1.00 55.47 219 HIS A N 1
ATOM 1649 C CA . HIS A 1 219 ? 8.831 17.806 -2.620 1.00 55.47 219 HIS A CA 1
ATOM 1650 C C . HIS A 1 219 ? 8.529 16.788 -1.511 1.00 55.47 219 HIS A C 1
ATOM 1652 O O . HIS A 1 219 ? 7.418 16.784 -0.977 1.00 55.47 219 HIS A O 1
ATOM 1658 N N . ASN A 1 220 ? 9.493 15.953 -1.112 1.00 62.44 220 ASN A N 1
ATOM 1659 C CA . ASN A 1 220 ? 9.335 15.057 0.040 1.00 62.44 220 ASN A CA 1
ATOM 1660 C C . ASN A 1 220 ? 8.940 15.814 1.319 1.00 62.44 220 ASN A C 1
ATOM 1662 O O . ASN A 1 220 ? 8.078 15.365 2.076 1.00 62.44 220 ASN A O 1
ATOM 1666 N N . THR A 1 221 ? 9.525 16.993 1.536 1.00 59.19 221 THR A N 1
ATOM 1667 C CA . THR A 1 221 ? 9.261 17.799 2.737 1.00 59.19 221 THR A CA 1
ATOM 1668 C C . THR A 1 221 ? 7.855 18.407 2.693 1.00 59.19 221 THR A C 1
ATOM 1670 O O . THR A 1 221 ? 7.103 18.343 3.661 1.00 59.19 221 THR A O 1
ATOM 1673 N N . GLU A 1 222 ? 7.454 18.955 1.549 1.00 55.66 222 GLU A N 1
ATOM 1674 C CA . GLU A 1 222 ? 6.142 19.557 1.316 1.00 55.66 222 GLU A CA 1
ATOM 1675 C C . GLU A 1 222 ? 5.034 18.496 1.334 1.00 55.66 222 GLU A C 1
ATOM 1677 O O . GLU A 1 222 ? 3.976 18.728 1.917 1.00 55.66 222 GLU A O 1
ATOM 1682 N N . GLY A 1 223 ? 5.286 17.315 0.764 1.00 50.94 223 GLY A N 1
ATOM 1683 C CA . GLY A 1 223 ? 4.394 16.157 0.812 1.00 50.94 223 GLY A CA 1
ATOM 1684 C C . GLY A 1 223 ? 4.193 15.627 2.234 1.00 50.94 223 GLY A C 1
ATOM 1685 O O . GLY A 1 223 ? 3.054 15.400 2.649 1.00 50.94 223 GLY A O 1
ATOM 1686 N N . ALA A 1 224 ? 5.267 15.519 3.023 1.00 54.28 224 ALA A N 1
ATOM 1687 C CA . ALA A 1 224 ? 5.182 15.151 4.437 1.00 54.28 224 ALA A CA 1
ATOM 1688 C C . ALA A 1 224 ? 4.374 16.178 5.255 1.00 54.28 224 ALA A C 1
ATOM 1690 O O . ALA A 1 224 ? 3.546 15.809 6.089 1.00 54.28 224 ALA A O 1
ATOM 1691 N N . LEU A 1 225 ? 4.540 17.475 4.973 1.00 44.31 225 LEU A N 1
ATOM 1692 C CA . LEU A 1 225 ? 3.786 18.553 5.626 1.00 44.31 225 LEU A CA 1
ATOM 1693 C C . LEU A 1 225 ? 2.314 18.636 5.174 1.00 44.31 225 LEU A C 1
ATOM 1695 O O . LEU A 1 225 ? 1.468 19.135 5.922 1.00 44.31 225 LEU A O 1
ATOM 1699 N N . LEU A 1 226 ? 1.983 18.135 3.980 1.00 41.94 226 LEU A N 1
ATOM 1700 C CA . LEU A 1 226 ? 0.599 17.969 3.521 1.00 41.94 226 LEU A CA 1
ATOM 1701 C C . LEU A 1 226 ? -0.115 16.823 4.257 1.00 41.94 226 LEU A C 1
ATOM 1703 O O . LEU A 1 226 ? -1.280 16.988 4.626 1.00 41.94 226 LEU A O 1
ATOM 1707 N N . LEU A 1 227 ? 0.578 15.704 4.516 1.00 41.94 227 LEU A N 1
ATOM 1708 C CA . LEU A 1 227 ? 0.073 14.595 5.343 1.00 41.94 227 LEU A CA 1
ATOM 1709 C C . LEU A 1 227 ? -0.146 15.039 6.797 1.00 41.94 227 LEU A C 1
ATOM 1711 O O . LEU A 1 227 ? -1.192 14.777 7.390 1.00 41.94 227 LEU A O 1
ATOM 1715 N N . LEU A 1 228 ? 0.806 15.794 7.346 1.00 44.31 228 LEU A N 1
ATOM 1716 C CA . LEU A 1 228 ? 0.774 16.353 8.697 1.00 44.31 228 LEU A CA 1
ATOM 1717 C C . LEU A 1 228 ? 0.169 17.758 8.707 1.00 44.31 228 LEU A C 1
ATOM 1719 O O . LEU A 1 228 ? 0.766 18.673 9.276 1.00 44.31 228 LEU A O 1
ATOM 1723 N N . ARG A 1 229 ? -0.983 17.937 8.037 1.00 28.75 229 ARG A N 1
ATOM 1724 C CA . ARG A 1 229 ? -1.700 19.215 7.873 1.00 28.75 229 ARG A CA 1
ATOM 1725 C C . ARG A 1 229 ? -1.376 20.179 9.016 1.00 28.75 229 ARG A C 1
ATOM 1727 O O . ARG A 1 229 ? -1.858 19.991 10.133 1.00 28.75 229 ARG A O 1
ATOM 1734 N N . ALA A 1 230 ? -0.563 21.193 8.715 1.00 28.89 230 ALA A N 1
ATOM 1735 C CA . ALA A 1 230 ? -0.003 22.106 9.703 1.00 28.89 230 ALA A CA 1
ATOM 1736 C C . ALA A 1 230 ? -1.043 22.532 10.769 1.00 28.89 230 ALA A C 1
ATOM 1738 O O . ALA A 1 230 ? -2.129 23.015 10.409 1.00 28.89 230 ALA A O 1
ATOM 1739 N N . PRO A 1 231 ? -0.729 22.446 12.078 1.00 33.00 231 PRO A N 1
ATOM 1740 C CA . PRO A 1 231 ? -1.616 22.898 13.157 1.00 33.00 231 PRO A CA 1
ATOM 1741 C C . PRO A 1 231 ? -1.915 24.408 13.118 1.00 33.00 231 PRO A C 1
ATOM 1743 O O . PRO A 1 231 ? -2.777 24.897 13.853 1.00 33.00 231 PRO A O 1
ATOM 1746 N N . HIS A 1 232 ? -1.280 25.169 12.224 1.00 30.97 232 HIS A N 1
ATOM 1747 C CA . HIS A 1 232 ? -1.448 26.617 12.124 1.00 30.97 232 HIS A CA 1
ATOM 1748 C C . HIS A 1 232 ? -2.849 27.084 11.708 1.00 30.97 232 HIS A C 1
ATOM 1750 O O . HIS A 1 232 ? -3.184 28.228 11.980 1.00 30.97 232 HIS A O 1
ATOM 1756 N N . ARG A 1 233 ? -3.730 26.222 11.173 1.00 27.20 233 ARG A N 1
ATOM 1757 C CA . ARG A 1 233 ? -5.153 26.591 10.992 1.00 27.20 233 ARG A CA 1
ATOM 1758 C C . ARG A 1 233 ? -6.052 26.353 12.214 1.00 27.20 233 ARG A C 1
ATOM 1760 O O . ARG A 1 233 ? -7.207 26.766 12.181 1.00 27.20 233 ARG A O 1
ATOM 1767 N N . ARG A 1 234 ? -5.568 25.722 13.295 1.00 27.52 234 ARG A N 1
ATOM 1768 C CA . ARG A 1 234 ? -6.324 25.588 14.563 1.00 27.52 234 ARG A CA 1
ATOM 1769 C C . ARG A 1 234 ? -5.903 26.584 15.645 1.00 27.52 234 ARG A C 1
ATOM 1771 O O . ARG A 1 234 ? -6.698 26.835 16.548 1.00 27.52 234 ARG A O 1
ATOM 1778 N N . ALA A 1 235 ? -4.722 27.194 15.543 1.00 32.34 235 ALA A N 1
ATOM 1779 C CA . ALA A 1 235 ? -4.275 28.203 16.506 1.00 32.34 235 ALA A CA 1
ATOM 1780 C C . ALA A 1 235 ? -5.154 29.474 16.490 1.00 32.34 235 ALA A C 1
ATOM 1782 O O . ALA A 1 235 ? -5.471 30.013 17.551 1.00 32.34 235 ALA A O 1
ATOM 1783 N N . ASP A 1 236 ? -5.643 29.891 15.318 1.00 33.56 236 ASP A N 1
ATOM 1784 C CA . ASP A 1 236 ? -6.497 31.084 15.192 1.00 33.56 236 ASP A CA 1
ATOM 1785 C C . ASP A 1 236 ? -7.950 30.839 15.633 1.00 33.56 236 ASP A C 1
ATOM 1787 O O . ASP A 1 236 ? -8.626 31.739 16.138 1.00 33.56 236 ASP A O 1
ATOM 1791 N N . VAL A 1 237 ? -8.428 29.596 15.528 1.00 39.34 237 VAL A N 1
ATOM 1792 C CA . VAL A 1 237 ? -9.779 29.208 15.973 1.00 39.34 237 VAL A CA 1
ATOM 1793 C C . VAL A 1 237 ? -9.842 29.052 17.498 1.00 39.34 237 VAL A C 1
ATOM 1795 O O . VAL A 1 237 ? -10.869 29.339 18.101 1.00 39.34 237 VAL A O 1
ATOM 1798 N N . LEU A 1 238 ? -8.735 28.677 18.150 1.00 32.72 238 LEU A N 1
ATOM 1799 C CA . LEU A 1 238 ? -8.659 28.604 19.615 1.00 32.72 238 LEU A CA 1
ATOM 1800 C C . LEU A 1 238 ? -8.352 29.962 20.272 1.00 32.72 238 LEU A C 1
ATOM 1802 O O . LEU A 1 238 ? -8.783 30.194 21.400 1.00 32.72 238 LEU A O 1
ATOM 1806 N N . ARG A 1 239 ? -7.685 30.893 19.572 1.00 37.38 239 ARG A N 1
ATOM 1807 C CA . ARG A 1 239 ? -7.529 32.288 20.038 1.00 37.38 239 ARG A CA 1
ATOM 1808 C C . ARG A 1 239 ? -8.805 33.120 19.914 1.00 37.38 239 ARG A C 1
ATOM 1810 O O . ARG A 1 239 ? -9.017 34.006 20.731 1.00 37.38 239 ARG A O 1
ATOM 1817 N N . SER A 1 240 ? -9.666 32.824 18.942 1.00 39.31 240 SER A N 1
ATOM 1818 C CA . SER A 1 240 ? -10.953 33.519 18.758 1.00 39.31 240 SER A CA 1
ATOM 1819 C C . SER A 1 240 ? -12.085 32.998 19.656 1.00 39.31 240 SER A C 1
ATOM 1821 O O . SER A 1 240 ? -13.166 33.581 19.664 1.00 39.31 240 SER A O 1
ATOM 1823 N N . GLN A 1 241 ? -11.842 31.937 20.437 1.00 35.69 241 GLN A N 1
ATOM 1824 C CA . GLN A 1 241 ? -12.804 31.362 21.391 1.00 35.69 241 GLN A CA 1
ATOM 1825 C C . GLN A 1 241 ? -12.434 31.592 22.866 1.00 35.69 241 GLN A C 1
ATOM 1827 O O . GLN A 1 241 ? -13.151 31.129 23.753 1.00 35.69 241 GLN A O 1
ATOM 1832 N N . GLN A 1 242 ? -11.360 32.335 23.160 1.00 33.66 242 GLN A N 1
ATOM 1833 C CA . GLN A 1 242 ? -11.164 32.870 24.507 1.00 33.66 242 GLN A CA 1
ATOM 1834 C C . GLN A 1 242 ? -12.144 34.032 24.725 1.00 33.66 242 GLN A C 1
ATOM 1836 O O . GLN A 1 242 ? -12.086 35.009 23.974 1.00 33.66 242 GLN A O 1
ATOM 1841 N N . PRO A 1 243 ? -13.035 33.974 25.733 1.00 33.78 243 PRO A N 1
ATOM 1842 C CA . PRO A 1 243 ? -13.810 35.149 26.094 1.00 33.78 243 PRO A CA 1
ATOM 1843 C C . PRO A 1 243 ? -12.833 36.253 26.532 1.00 33.78 243 PRO A C 1
ATOM 1845 O O . PRO A 1 243 ? -11.856 35.952 27.230 1.00 33.78 243 PRO A O 1
ATOM 1848 N N . PRO A 1 244 ? -13.049 37.517 26.128 1.00 36.38 244 PRO A N 1
ATOM 1849 C CA . PRO A 1 244 ? -12.205 38.611 26.581 1.00 36.38 244 PRO A CA 1
ATOM 1850 C C . PRO A 1 244 ? -12.215 38.640 28.111 1.00 36.38 244 PRO A C 1
ATOM 1852 O O . PRO A 1 244 ? -13.274 38.574 28.741 1.00 36.38 244 PRO A O 1
ATOM 1855 N N . ARG A 1 245 ? -11.019 38.692 28.712 1.00 38.91 245 ARG A N 1
ATOM 1856 C CA . ARG A 1 245 ? -10.866 38.937 30.149 1.00 38.91 245 ARG A CA 1
ATOM 1857 C C . ARG A 1 245 ? -11.618 40.224 30.474 1.00 38.91 245 ARG A C 1
ATOM 1859 O O . ARG A 1 245 ? -11.377 41.248 29.843 1.00 38.91 245 ARG A O 1
ATOM 1866 N N . GLY A 1 246 ? -12.570 40.106 31.395 1.00 31.72 246 GLY A N 1
ATOM 1867 C CA . GLY A 1 246 ? -13.558 41.133 31.676 1.00 31.72 246 GLY A CA 1
ATOM 1868 C C . GLY A 1 246 ? -12.939 42.469 32.060 1.00 31.72 246 GLY A C 1
ATOM 1869 O O . GLY A 1 246 ? -12.112 42.546 32.964 1.00 31.72 246 GLY A O 1
ATOM 1870 N N . GLU A 1 247 ? -13.430 43.514 31.411 1.00 31.61 247 GLU A N 1
ATOM 1871 C CA . GLU A 1 247 ? -13.436 44.866 31.939 1.00 31.61 247 GLU A CA 1
ATOM 1872 C C . GLU A 1 247 ? -14.910 45.235 32.150 1.00 31.61 247 GLU A C 1
ATOM 1874 O O . GLU A 1 247 ? -15.745 45.071 31.257 1.00 31.61 247 GLU A O 1
ATOM 1879 N N . LEU A 1 248 ? -15.256 45.617 33.380 1.00 34.72 248 LEU A N 1
ATOM 1880 C CA . LEU A 1 248 ? -16.601 46.036 33.761 1.00 34.72 248 LEU A CA 1
ATOM 1881 C C . LEU A 1 248 ? -17.021 47.273 32.951 1.00 34.72 248 LEU A C 1
ATOM 1883 O O . LEU A 1 248 ? -16.420 48.331 33.108 1.00 34.72 248 LEU A O 1
ATOM 1887 N N . ALA A 1 249 ? -18.127 47.187 32.208 1.00 33.31 249 ALA A N 1
ATOM 1888 C CA . ALA A 1 249 ? -18.933 48.355 31.853 1.00 33.31 249 ALA A CA 1
ATOM 1889 C C . ALA A 1 249 ? -20.409 47.970 31.628 1.00 33.31 249 ALA A C 1
ATOM 1891 O O . ALA A 1 249 ? -20.733 46.971 30.993 1.00 33.31 249 ALA A O 1
ATOM 1892 N N . LEU A 1 250 ? -21.290 48.773 32.224 1.00 30.44 250 LEU A N 1
ATOM 1893 C CA . LEU A 1 250 ? -22.738 48.605 32.399 1.00 30.44 250 LEU A CA 1
ATOM 1894 C C . LEU A 1 250 ? -23.562 48.607 31.086 1.00 30.44 250 LEU A C 1
ATOM 1896 O O . LEU A 1 250 ? -23.117 49.159 30.082 1.00 30.44 250 LEU A O 1
ATOM 1900 N N . PRO A 1 251 ? -24.799 48.057 31.088 1.00 32.34 251 PRO A N 1
ATOM 1901 C CA . PRO A 1 251 ? -25.583 47.819 29.876 1.00 32.34 251 PRO A CA 1
ATOM 1902 C C . PRO A 1 251 ? -26.516 48.984 29.527 1.00 32.34 251 PRO A C 1
ATOM 1904 O O . PRO A 1 251 ? -27.127 49.561 30.425 1.00 32.34 251 PRO A O 1
ATOM 1907 N N . ARG A 1 252 ? -26.738 49.238 28.226 1.00 32.12 252 ARG A N 1
ATOM 1908 C CA . ARG A 1 252 ? -27.955 49.886 27.683 1.00 32.12 252 ARG A CA 1
ATOM 1909 C C . ARG A 1 252 ? -28.218 49.510 26.203 1.00 32.12 252 ARG A C 1
ATOM 1911 O O . ARG A 1 252 ? -27.309 49.012 25.549 1.00 32.12 252 ARG A O 1
ATOM 1918 N N . PRO A 1 253 ? -29.472 49.637 25.712 1.00 33.66 253 PRO A N 1
ATOM 1919 C CA . PRO A 1 253 ? -30.154 48.540 25.015 1.00 33.66 253 PRO A CA 1
ATOM 1920 C C . PRO A 1 253 ? -30.563 48.816 23.553 1.00 33.66 253 PRO A C 1
ATOM 1922 O O . PRO A 1 253 ? -30.789 49.955 23.165 1.00 33.66 253 PRO A O 1
ATOM 1925 N N . GLY A 1 254 ? -30.832 47.723 22.824 1.00 31.08 254 GLY A N 1
ATOM 1926 C CA . GLY A 1 254 ? -31.909 47.626 21.828 1.00 31.08 254 GLY A CA 1
ATOM 1927 C C . GLY A 1 254 ? -31.567 47.931 20.365 1.00 31.08 254 GLY A C 1
ATOM 1928 O O . GLY A 1 254 ? -31.207 49.048 20.021 1.00 31.08 254 GLY A O 1
ATOM 1929 N N . THR A 1 255 ? -31.791 46.956 19.477 1.00 34.31 255 THR A N 1
ATOM 1930 C CA . THR A 1 255 ? -32.755 47.018 18.350 1.00 34.31 255 THR A CA 1
ATOM 1931 C C . THR A 1 255 ? -32.682 45.732 17.510 1.00 34.31 255 THR A C 1
ATOM 1933 O O . THR A 1 255 ? -31.621 45.145 17.331 1.00 34.31 255 THR A O 1
ATOM 1936 N N . GLY A 1 256 ? -33.856 45.243 17.098 1.00 32.38 256 GLY A N 1
ATOM 1937 C CA . GLY A 1 256 ? -34.097 43.917 16.518 1.00 32.38 256 GLY A CA 1
ATOM 1938 C C . GLY A 1 256 ? -33.830 43.758 15.005 1.00 32.38 256 GLY A C 1
ATOM 1939 O O . GLY A 1 256 ? -33.182 44.604 14.392 1.00 32.38 256 GLY A O 1
ATOM 1940 N N . PRO A 1 257 ? -34.326 42.657 14.396 1.00 37.66 257 PRO A N 1
ATOM 1941 C CA . PRO A 1 257 ? -33.778 42.079 13.170 1.00 37.66 257 PRO A CA 1
ATOM 1942 C C . PRO A 1 257 ? -34.591 42.379 11.895 1.00 37.66 257 PRO A C 1
ATOM 1944 O O . PRO A 1 257 ? -35.803 42.584 11.933 1.00 37.66 257 PRO A O 1
ATOM 1947 N N . ARG A 1 258 ? -33.917 42.309 10.741 1.00 37.59 258 ARG A N 1
ATOM 1948 C CA . ARG A 1 258 ? -34.466 42.150 9.375 1.00 37.59 258 ARG A CA 1
ATOM 1949 C C . ARG A 1 258 ? -33.422 41.342 8.588 1.00 37.59 258 ARG A C 1
ATOM 1951 O O . ARG A 1 258 ? -32.242 41.601 8.765 1.00 37.59 258 ARG A O 1
ATOM 1958 N N . GLY A 1 259 ? -33.695 40.368 7.731 1.00 31.59 259 GLY A N 1
ATOM 1959 C CA . GLY A 1 259 ? -34.901 39.915 7.049 1.00 31.59 259 GLY A CA 1
ATOM 1960 C C . GLY A 1 259 ? -34.449 39.374 5.680 1.00 31.59 259 GLY A C 1
ATOM 1961 O O . GLY A 1 259 ? -33.684 40.046 4.998 1.00 31.59 259 GLY A O 1
ATOM 1962 N N . ASP A 1 260 ? -34.872 38.151 5.357 1.00 34.53 260 ASP A N 1
ATOM 1963 C CA . ASP A 1 260 ? -34.919 37.428 4.071 1.00 34.53 260 ASP A CA 1
ATOM 1964 C C . ASP A 1 260 ? -34.333 38.035 2.776 1.00 34.53 260 ASP A C 1
ATOM 1966 O O . ASP A 1 260 ? -34.621 39.177 2.421 1.00 34.53 260 ASP A O 1
ATOM 1970 N N . ARG A 1 261 ? -33.730 37.162 1.939 1.00 34.66 261 ARG A N 1
ATOM 1971 C CA . ARG A 1 261 ? -34.282 36.758 0.613 1.00 34.66 261 ARG A CA 1
ATOM 1972 C C . ARG A 1 261 ? -33.353 35.815 -0.185 1.00 34.66 261 ARG A C 1
ATOM 1974 O O . ARG A 1 261 ? -32.240 36.162 -0.559 1.00 34.66 261 ARG A O 1
ATOM 1981 N N . ARG A 1 262 ? -33.887 34.634 -0.523 1.00 31.66 262 ARG A N 1
ATOM 1982 C CA . ARG A 1 262 ? -33.646 33.845 -1.763 1.00 31.66 262 ARG A CA 1
ATOM 1983 C C . ARG A 1 262 ? -34.520 34.452 -2.899 1.00 31.66 262 ARG A C 1
ATOM 1985 O O . ARG A 1 262 ? -35.470 35.139 -2.515 1.00 31.66 262 ARG A O 1
ATOM 1992 N N . PRO A 1 263 ? -34.334 34.198 -4.232 1.00 44.53 263 PRO A N 1
ATOM 1993 C CA . PRO A 1 263 ? -34.378 32.835 -4.812 1.00 44.53 263 PRO A CA 1
ATOM 1994 C C . PRO A 1 263 ? -33.737 32.527 -6.207 1.00 44.53 263 PRO A C 1
ATOM 1996 O O . PRO A 1 263 ? -33.347 33.407 -6.957 1.00 44.53 263 PRO A O 1
ATOM 1999 N N . ALA A 1 264 ? -33.749 31.211 -6.518 1.00 32.66 264 ALA A N 1
ATOM 2000 C CA . ALA A 1 264 ? -34.089 30.490 -7.779 1.00 32.66 264 ALA A CA 1
ATOM 2001 C C . ALA A 1 264 ? -33.186 30.526 -9.052 1.00 32.66 264 ALA A C 1
ATOM 2003 O O . ALA A 1 264 ? -32.913 31.584 -9.592 1.00 32.66 264 ALA A O 1
ATOM 2004 N N . ARG A 1 265 ? -32.747 29.326 -9.525 1.00 32.88 265 ARG A N 1
ATOM 2005 C CA . ARG A 1 265 ? -33.122 28.553 -10.772 1.00 32.88 265 ARG A CA 1
ATOM 2006 C C . ARG A 1 265 ? -32.577 29.148 -12.105 1.00 32.88 265 ARG A C 1
ATOM 2008 O O . ARG A 1 265 ? -32.588 30.351 -12.243 1.00 32.88 265 ARG A O 1
ATOM 2015 N N . ARG A 1 266 ? -32.163 28.447 -13.181 1.00 35.28 266 ARG A N 1
ATOM 2016 C CA . ARG A 1 266 ? -32.215 27.050 -13.704 1.00 35.28 266 ARG A CA 1
ATOM 2017 C C . ARG A 1 266 ? -31.224 26.931 -14.933 1.00 35.28 266 ARG A C 1
ATOM 2019 O O . ARG A 1 266 ? -30.427 27.847 -15.072 1.00 35.28 266 ARG A O 1
ATOM 2026 N N . PRO A 1 267 ? -31.191 25.866 -15.787 1.00 53.00 267 PRO A N 1
ATOM 2027 C CA . PRO A 1 267 ? -29.971 25.255 -16.367 1.00 53.00 267 PRO A CA 1
ATOM 2028 C C . PRO A 1 267 ? -29.848 25.408 -17.910 1.00 53.00 267 PRO A C 1
ATOM 2030 O O . PRO A 1 267 ? -30.636 26.154 -18.470 1.00 53.00 267 PRO A O 1
ATOM 2033 N N . LEU A 1 268 ? -28.929 24.668 -18.575 1.00 33.72 268 LEU A N 1
ATOM 2034 C CA . LEU A 1 268 ? -28.985 24.086 -19.955 1.00 33.72 268 LEU A CA 1
ATOM 2035 C C . LEU A 1 268 ? -27.626 23.380 -20.259 1.00 33.72 268 LEU A C 1
ATOM 2037 O O . LEU A 1 268 ? -26.577 23.969 -20.046 1.00 33.72 268 LEU A O 1
ATOM 2041 N N . SER A 1 269 ? -27.562 22.051 -20.437 1.00 32.50 269 SER A N 1
ATOM 2042 C CA . SER A 1 269 ? -27.586 21.252 -21.692 1.00 32.50 269 SER A CA 1
ATOM 2043 C C . SER A 1 269 ? -26.348 21.354 -22.611 1.00 32.50 269 SER A C 1
ATOM 2045 O O . SER A 1 269 ? -26.035 22.438 -23.086 1.00 32.50 269 SER A O 1
ATOM 2047 N N . GLY A 1 270 ? -25.743 20.217 -22.995 1.00 30.64 270 GLY A N 1
ATOM 2048 C CA . GLY A 1 270 ? -24.801 20.148 -24.130 1.00 30.64 270 GLY A CA 1
ATOM 2049 C C . GLY A 1 270 ? -24.131 18.779 -24.328 1.00 30.64 270 GLY A C 1
ATOM 2050 O O . GLY A 1 270 ? -23.553 18.230 -23.402 1.00 30.64 270 GLY A O 1
ATOM 2051 N N . ARG A 1 271 ? -24.248 18.202 -25.531 1.00 30.84 271 ARG A N 1
ATOM 2052 C CA . ARG A 1 271 ? -23.888 16.823 -25.933 1.00 30.84 271 ARG A CA 1
ATOM 2053 C C . ARG A 1 271 ? -22.414 16.637 -26.380 1.00 30.84 271 ARG A C 1
ATOM 2055 O O . ARG A 1 271 ? -21.807 17.539 -26.934 1.00 30.84 271 ARG A O 1
ATOM 2062 N N . ARG A 1 272 ? -21.947 15.384 -26.222 1.00 32.78 272 ARG A N 1
ATOM 2063 C CA . ARG A 1 272 ? -20.843 14.595 -26.858 1.00 32.78 272 ARG A CA 1
ATOM 2064 C C . ARG A 1 272 ? -20.645 14.805 -28.390 1.00 32.78 272 ARG A C 1
ATOM 2066 O O . ARG A 1 272 ? -21.639 15.170 -29.015 1.00 32.78 272 ARG A O 1
ATOM 2073 N N . PRO A 1 273 ? -19.489 14.450 -29.041 1.00 39.91 273 PRO A N 1
ATOM 2074 C CA . PRO A 1 273 ? -19.044 13.041 -29.181 1.00 39.91 273 PRO A CA 1
ATOM 2075 C C . PRO A 1 273 ? -17.542 12.686 -29.384 1.00 39.91 273 PRO A C 1
ATOM 2077 O O . PRO A 1 273 ? -16.655 13.514 -29.532 1.00 39.91 273 PRO A O 1
ATOM 2080 N N . ARG A 1 274 ? -17.344 11.354 -29.377 1.00 34.09 274 ARG A N 1
ATOM 2081 C CA . ARG A 1 274 ? -16.158 10.485 -29.538 1.00 34.09 274 ARG A CA 1
ATOM 2082 C C . ARG A 1 274 ? -15.371 10.648 -30.851 1.00 34.09 274 ARG A C 1
ATOM 2084 O O . ARG A 1 274 ? -15.984 10.778 -31.906 1.00 34.09 274 ARG A O 1
ATOM 2091 N N . ARG A 1 275 ? -14.069 10.315 -30.814 1.00 31.53 275 ARG A N 1
ATOM 2092 C CA . ARG A 1 275 ? -13.357 9.624 -31.912 1.00 31.53 275 ARG A CA 1
ATOM 2093 C C . ARG A 1 275 ? -12.383 8.559 -31.384 1.00 31.53 275 ARG A C 1
ATOM 2095 O O . ARG A 1 275 ? -11.648 8.792 -30.437 1.00 31.53 275 ARG A O 1
ATOM 2102 N N . ARG A 1 276 ? -12.434 7.381 -32.018 1.00 29.80 276 ARG A N 1
ATOM 2103 C CA . ARG A 1 276 ? -11.481 6.261 -31.927 1.00 29.80 276 ARG A CA 1
ATOM 2104 C C . ARG A 1 276 ? -10.396 6.445 -32.987 1.00 29.80 276 ARG A C 1
ATOM 2106 O O . ARG A 1 276 ? -10.723 6.925 -34.070 1.00 29.80 276 ARG A O 1
ATOM 2113 N N . SER A 1 277 ? -9.191 5.930 -32.752 1.00 29.72 277 SER A N 1
ATOM 2114 C CA . SER A 1 277 ? -8.339 5.325 -33.790 1.00 29.72 277 SER A CA 1
ATOM 2115 C C . SER A 1 277 ? -7.287 4.419 -33.150 1.00 29.72 277 SER A C 1
ATOM 2117 O O . SER A 1 277 ? -6.739 4.734 -32.102 1.00 29.72 277 SER A O 1
ATOM 2119 N N . ALA A 1 278 ? -7.067 3.271 -33.783 1.00 27.83 278 ALA A N 1
ATOM 2120 C CA . ALA A 1 278 ? -6.145 2.214 -33.396 1.00 27.83 278 ALA A CA 1
ATOM 2121 C C . ALA A 1 278 ? -5.021 2.126 -34.435 1.00 27.83 278 ALA A C 1
ATOM 2123 O O . ALA A 1 278 ? -5.320 2.245 -35.620 1.00 27.83 278 ALA A O 1
ATOM 2124 N N . HIS A 1 279 ? -3.782 1.809 -34.037 1.00 30.20 279 HIS A N 1
ATOM 2125 C CA . HIS A 1 279 ? -2.848 1.142 -34.948 1.00 30.20 279 HIS A CA 1
ATOM 2126 C C . HIS A 1 279 ? -1.769 0.282 -34.261 1.00 30.20 279 HIS A C 1
ATOM 2128 O O . HIS A 1 279 ? -1.021 0.725 -33.403 1.00 30.20 279 HIS A O 1
ATOM 2134 N N . ARG A 1 280 ? -1.782 -0.985 -34.702 1.00 27.78 280 ARG A N 1
ATOM 2135 C CA . ARG A 1 280 ? -0.741 -2.008 -34.941 1.00 27.78 280 ARG A CA 1
ATOM 2136 C C . ARG A 1 280 ? 0.636 -1.935 -34.254 1.00 27.78 280 ARG A C 1
ATOM 2138 O O . ARG A 1 280 ? 1.394 -0.986 -34.377 1.00 27.78 280 ARG A O 1
ATOM 2145 N N . ARG A 1 281 ? 0.979 -3.102 -33.690 1.00 27.94 281 ARG A N 1
ATOM 2146 C CA . ARG A 1 281 ? 2.265 -3.534 -33.128 1.00 27.94 281 ARG A CA 1
ATOM 2147 C C . ARG A 1 281 ? 3.268 -3.944 -34.216 1.00 27.94 281 ARG A C 1
ATOM 2149 O O . ARG A 1 281 ? 2.912 -4.713 -35.106 1.00 27.94 281 ARG A O 1
ATOM 2156 N N . HIS A 1 282 ? 4.535 -3.580 -34.024 1.00 27.56 282 HIS A N 1
ATOM 2157 C CA . HIS A 1 282 ? 5.694 -4.336 -34.506 1.00 27.56 282 HIS A CA 1
ATOM 2158 C C . HIS A 1 282 ? 6.559 -4.750 -33.310 1.00 27.56 282 HIS A C 1
ATOM 2160 O O . HIS A 1 282 ? 6.826 -3.953 -32.415 1.00 27.56 282 HIS A O 1
ATOM 2166 N N . GLY A 1 283 ? 6.951 -6.025 -33.278 1.00 30.70 283 GLY A N 1
ATOM 2167 C CA . GLY A 1 283 ? 7.771 -6.602 -32.220 1.00 30.70 283 GLY A CA 1
ATOM 2168 C C . GLY A 1 283 ? 9.238 -6.194 -32.328 1.00 30.70 283 GLY A C 1
ATOM 2169 O O . GLY A 1 283 ? 9.848 -6.316 -33.387 1.00 30.70 283 GLY A O 1
ATOM 2170 N N . ARG A 1 284 ? 9.817 -5.784 -31.198 1.00 27.42 284 ARG A N 1
ATOM 2171 C CA . ARG A 1 284 ? 11.261 -5.780 -30.943 1.00 27.42 284 ARG A CA 1
ATOM 2172 C C . ARG A 1 284 ? 11.507 -6.221 -29.502 1.00 27.42 284 ARG A C 1
ATOM 2174 O O . ARG A 1 284 ? 10.708 -5.952 -28.608 1.00 27.42 284 ARG A O 1
ATOM 2181 N N . ARG A 1 285 ? 12.597 -6.962 -29.299 1.00 33.56 285 ARG A N 1
ATOM 2182 C CA . ARG A 1 285 ? 13.076 -7.439 -27.996 1.00 33.56 285 ARG A CA 1
ATOM 2183 C C . ARG A 1 285 ? 13.374 -6.218 -27.112 1.00 33.56 285 ARG A C 1
ATOM 2185 O O . ARG A 1 285 ? 14.401 -5.584 -27.289 1.00 33.56 285 ARG A O 1
ATOM 2192 N N . GLY A 1 286 ? 12.443 -5.859 -26.228 1.00 25.25 286 GLY A N 1
ATOM 2193 C CA . GLY A 1 286 ? 12.536 -4.645 -25.412 1.00 25.25 286 GLY A CA 1
ATOM 2194 C C . GLY A 1 286 ? 13.148 -4.897 -24.036 1.00 25.25 286 GLY A C 1
ATOM 2195 O O . GLY A 1 286 ? 12.664 -5.756 -23.294 1.00 25.25 286 GLY A O 1
ATOM 2196 N N . VAL A 1 287 ? 14.204 -4.153 -23.721 1.00 33.97 287 VAL A N 1
ATOM 2197 C CA . VAL A 1 287 ? 14.450 -3.613 -22.376 1.00 33.97 287 VAL A CA 1
ATOM 2198 C C . VAL A 1 287 ? 13.330 -2.596 -22.118 1.00 33.97 287 VAL A C 1
ATOM 2200 O O . VAL A 1 287 ? 12.981 -1.854 -23.036 1.00 33.97 287 VAL A O 1
ATOM 2203 N N . CYS A 1 288 ? 12.712 -2.602 -20.934 1.00 32.66 288 CYS A N 1
ATOM 2204 C CA . CYS A 1 288 ? 11.706 -1.594 -20.587 1.00 32.66 288 CYS A CA 1
ATOM 2205 C C . CYS A 1 288 ? 12.419 -0.269 -20.326 1.00 32.66 288 CYS A C 1
ATOM 2207 O O . CYS A 1 288 ? 13.098 -0.109 -19.319 1.00 32.66 288 CYS A O 1
ATOM 2209 N N . LEU A 1 289 ? 12.290 0.642 -21.282 1.00 31.34 289 LEU A N 1
ATOM 2210 C CA . LEU A 1 289 ? 12.790 2.005 -21.236 1.00 31.34 289 LEU A CA 1
ATOM 2211 C C . LEU A 1 289 ? 11.560 2.914 -21.267 1.00 31.34 289 LEU A C 1
ATOM 2213 O O . LEU A 1 289 ? 10.816 2.882 -22.247 1.00 31.34 289 LEU A O 1
ATOM 2217 N N . LEU A 1 290 ? 11.327 3.679 -20.201 1.00 32.09 290 LEU A N 1
ATOM 2218 C CA . LEU A 1 290 ? 10.276 4.698 -20.162 1.00 32.09 290 LEU A CA 1
ATOM 2219 C C . LEU A 1 290 ? 10.905 6.060 -20.504 1.00 32.09 290 LEU A C 1
ATOM 2221 O O . LEU A 1 290 ? 11.837 6.467 -19.804 1.00 32.09 290 LEU A O 1
ATOM 2225 N N . PRO A 1 291 ? 10.464 6.754 -21.570 1.00 24.61 291 PRO A N 1
ATOM 2226 C CA . PRO A 1 291 ? 10.885 8.126 -21.836 1.00 24.61 291 PRO A CA 1
ATOM 2227 C C . PRO A 1 291 ? 10.141 9.093 -20.902 1.00 24.61 291 PRO A C 1
ATOM 2229 O O . PRO A 1 291 ? 8.920 9.021 -20.794 1.00 24.61 291 PRO A O 1
ATOM 2232 N N . SER A 1 292 ? 10.861 10.011 -20.252 1.00 34.03 292 SER A N 1
ATOM 2233 C CA . SER A 1 292 ? 10.254 11.131 -19.516 1.00 34.03 292 SER A CA 1
ATOM 2234 C C . SER A 1 292 ? 10.223 12.393 -20.385 1.00 34.03 292 SER A C 1
ATOM 2236 O O . SER A 1 292 ? 11.179 12.664 -21.118 1.00 34.03 292 SER A O 1
ATOM 2238 N N . GLN A 1 293 ? 9.127 13.158 -20.324 1.00 30.56 293 GLN A N 1
ATOM 2239 C CA . GLN A 1 293 ? 9.039 14.461 -20.984 1.00 30.56 293 GLN A CA 1
ATOM 2240 C C . GLN A 1 293 ? 9.881 15.497 -20.235 1.00 30.56 293 GLN A C 1
ATOM 2242 O O . GLN A 1 293 ? 9.777 15.660 -19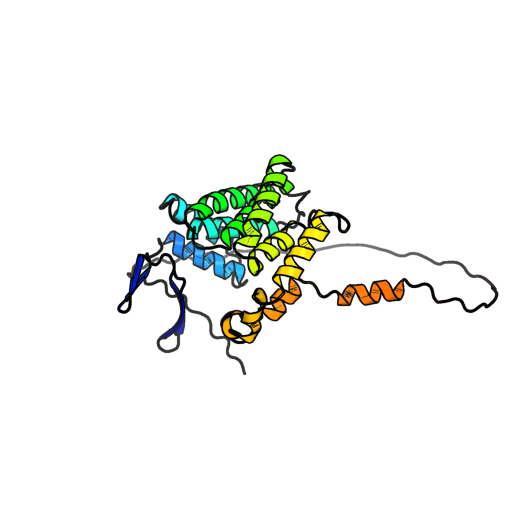.021 1.00 30.56 293 GLN A O 1
ATOM 2247 N N . ALA A 1 294 ? 10.721 16.209 -20.985 1.00 29.36 294 ALA A N 1
ATOM 2248 C CA . ALA A 1 294 ? 11.537 17.296 -20.474 1.00 29.36 294 ALA A CA 1
ATOM 2249 C C . ALA A 1 294 ? 10.651 18.464 -20.010 1.00 29.36 294 ALA A C 1
ATOM 2251 O O . ALA A 1 294 ? 9.990 19.111 -20.822 1.00 29.36 294 ALA A O 1
ATOM 2252 N N . VAL A 1 295 ? 10.681 18.774 -18.714 1.00 30.55 295 VAL A N 1
ATOM 2253 C CA . VAL A 1 295 ? 10.263 20.087 -18.215 1.00 30.55 295 VAL A CA 1
ATOM 2254 C C . VAL A 1 295 ? 11.456 21.026 -18.391 1.00 30.55 295 VAL A C 1
ATOM 2256 O O . VAL A 1 295 ? 12.420 20.973 -17.630 1.00 30.55 295 VAL A O 1
ATOM 2259 N N . SER A 1 296 ? 11.420 21.858 -19.434 1.00 26.78 296 SER A N 1
ATOM 2260 C CA . SER A 1 296 ? 12.332 22.997 -19.574 1.00 26.78 296 SER A CA 1
ATOM 2261 C C . SER A 1 296 ? 12.004 24.028 -18.494 1.00 26.78 296 SER A C 1
ATOM 2263 O O . SER A 1 296 ? 10.982 24.704 -18.577 1.00 26.78 296 SER A O 1
ATOM 2265 N N . GLY A 1 297 ? 12.867 24.136 -17.485 1.00 27.75 297 GLY A N 1
ATOM 2266 C CA . GLY A 1 297 ? 12.893 25.267 -16.561 1.00 27.75 297 GLY A CA 1
ATOM 2267 C C . GLY A 1 297 ? 13.782 26.383 -17.109 1.00 27.75 297 GLY A C 1
ATOM 2268 O O . GLY A 1 297 ? 14.917 26.119 -17.511 1.00 27.75 297 GLY A O 1
ATOM 2269 N N . ALA A 1 298 ? 13.236 27.598 -17.131 1.00 32.06 298 ALA A N 1
ATOM 2270 C CA . ALA A 1 298 ? 13.971 28.860 -17.151 1.00 32.06 298 ALA A CA 1
ATOM 2271 C C . ALA A 1 298 ? 13.967 29.446 -15.735 1.00 32.06 298 ALA A C 1
ATOM 2273 O O . ALA A 1 298 ? 12.969 29.194 -15.017 1.00 32.06 298 ALA A O 1
#

Secondary structure (DSSP, 8-state):
---EEEEEEETTEEEEEEE-SEEEE-SS-EEEPPPPHHHHHHHHHHHHHHHTS---HHHHHHHHHHHHHH-TT-HHHHHHHHHHHHHHHHHT-S-STT--HHHHHHHHHHHHHHHHHGGG-TT-TTHHHHHHHHHHHHHHHHT-HHHHHHHHHHHHHHGGGSHHHHHHHHHHHSTTTS-TTSHHHHHHHHHHHHHTSTTTTTHHHH-HHHHSSSSSSTTHHHHHHHHTT-THHHHHHHHTTSPPPP-------------------------------------------EEPPP----